Protein AF-A0A9D8CEM3-F1 (afdb_monomer)

Foldseek 3Di:
DDPPVVLLVVLVVCVVVVVLVVSLVSLVVLLVVPDPDVSNVVSVVSNVVSVVCLLFPAWDDPDDLDPAQEAEEEEDEPPDDDFDFLDALLLQLLQCCVQQVHDAPRAEYEYEHHDPVVVVSNVCSCVVSVHDYNYHYHHLAALGSLVVVLVVQLPDDQRHKYWYHYSQKHFDHCVNVVQSQVQNIWQKEALFDWPLQQQDFPDDRPPQHDDGGHDWDWDDDPPFIKTWDQFDDRGMMHGSVSSVVLVVLSCVQRVDNHGPRSSSSNVCGSNNITYMYTVQGRMWGGHPSTGGPDDDVSVSSD

Nearest PDB structures (foldseek):
  3pkp-assembly1_A  TM=5.008E-01  e=1.506E-03  Salmonella enterica subsp. enterica serovar Typhimurium
  3pkp-assembly2_L  TM=5.039E-01  e=2.032E-03  Salmonella enterica subsp. enterica s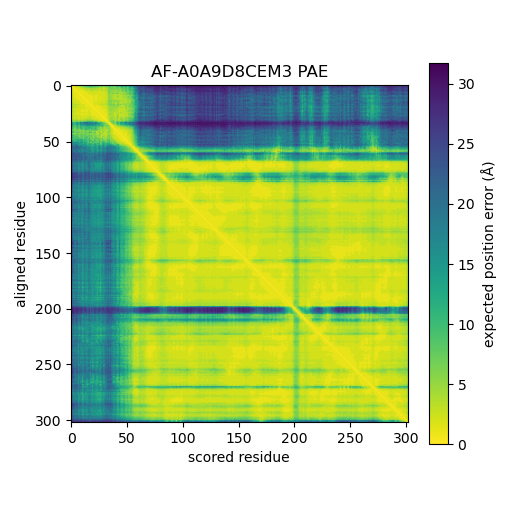erovar Typhimurium
  7d72-assembly1_F  TM=4.781E-01  e=1.506E-03  Homo sapiens
  3pkp-assembly6_K  TM=5.137E-01  e=6.338E-03  Salmonella enterica subsp. enterica serovar Typhimurium
  7d73-assembly1_F  TM=4.976E-01  e=1.652E-02  Homo sapiens

Structure (mmCIF, N/CA/C/O backbone):
data_AF-A0A9D8CEM3-F1
#
_entry.id   AF-A0A9D8CEM3-F1
#
loop_
_atom_site.group_PDB
_atom_site.id
_atom_site.type_symbol
_atom_site.label_atom_id
_atom_site.label_alt_id
_atom_site.label_comp_id
_atom_site.label_asym_id
_atom_site.label_entity_id
_atom_site.label_seq_id
_atom_site.pdbx_PDB_ins_code
_atom_site.Cartn_x
_atom_site.Cartn_y
_atom_site.Cartn_z
_atom_site.occupancy
_atom_site.B_iso_or_equiv
_atom_site.auth_seq_id
_atom_site.auth_comp_id
_atom_site.auth_asym_id
_atom_site.auth_atom_id
_atom_site.pdbx_PDB_model_num
ATOM 1 N N . MET A 1 1 ? -39.658 4.882 35.461 1.00 62.81 1 MET A N 1
ATOM 2 C CA . MET A 1 1 ? -38.363 5.196 34.816 1.00 62.81 1 MET A CA 1
ATOM 3 C C . MET A 1 1 ? -37.520 3.931 34.876 1.00 62.81 1 MET A C 1
ATOM 5 O O . MET A 1 1 ? -37.439 3.367 35.960 1.00 62.81 1 MET A O 1
ATOM 9 N N . ARG A 1 2 ? -36.996 3.420 33.753 1.00 73.12 2 ARG A N 1
ATOM 10 C CA . ARG A 1 2 ? -36.164 2.200 33.777 1.00 73.12 2 ARG A CA 1
ATOM 11 C C . ARG A 1 2 ? -34.864 2.448 34.565 1.00 73.12 2 ARG A C 1
ATOM 13 O O . ARG A 1 2 ? -34.325 3.552 34.452 1.00 73.12 2 ARG A O 1
ATOM 20 N N . PRO A 1 3 ? -34.349 1.468 35.332 1.00 76.56 3 PRO A N 1
ATOM 21 C CA . PRO A 1 3 ? -33.056 1.585 36.000 1.00 76.56 3 PRO A CA 1
ATOM 22 C C . PRO A 1 3 ? -31.930 1.869 35.001 1.00 76.56 3 PRO A C 1
ATOM 24 O O . PRO A 1 3 ? -31.831 1.220 33.960 1.00 76.56 3 PRO A O 1
ATOM 27 N N . ILE A 1 4 ? -31.042 2.810 35.331 1.00 66.25 4 ILE A N 1
ATOM 28 C CA . ILE A 1 4 ? -29.958 3.229 34.428 1.00 66.25 4 ILE A CA 1
ATOM 29 C C . ILE A 1 4 ? -29.033 2.062 34.038 1.00 66.25 4 ILE A C 1
ATOM 31 O O . ILE A 1 4 ? -28.580 1.992 32.900 1.00 66.25 4 ILE A O 1
ATOM 35 N N . GLY A 1 5 ? -28.820 1.101 34.945 1.00 61.03 5 GLY A N 1
ATOM 36 C CA . GLY A 1 5 ? -28.024 -0.102 34.684 1.00 61.03 5 GLY A CA 1
ATOM 37 C C . GLY A 1 5 ? -28.607 -1.000 33.588 1.00 61.03 5 GLY A C 1
ATOM 38 O O . GLY A 1 5 ? -27.862 -1.529 32.769 1.00 61.03 5 GLY A O 1
ATOM 39 N N . GLU A 1 6 ? -29.934 -1.116 33.503 1.00 75.50 6 GLU A N 1
ATOM 40 C CA . GLU A 1 6 ? -30.591 -1.891 32.442 1.00 75.50 6 GLU A CA 1
ATOM 41 C C . GLU A 1 6 ? -30.462 -1.208 31.080 1.00 75.50 6 GLU A C 1
ATOM 43 O O . GLU A 1 6 ? -30.265 -1.876 30.069 1.00 75.50 6 GLU A O 1
ATOM 48 N N . VAL A 1 7 ? -30.550 0.124 31.047 1.00 74.88 7 VAL A N 1
ATOM 49 C CA . VAL A 1 7 ? -30.403 0.918 29.815 1.00 74.88 7 VAL A CA 1
ATOM 50 C C . VAL A 1 7 ? -28.967 0.844 29.281 1.00 74.88 7 VAL A C 1
ATOM 52 O O . VAL A 1 7 ? -28.757 0.735 28.076 1.00 74.88 7 VAL A O 1
ATOM 55 N N . ILE A 1 8 ? -27.968 0.832 30.170 1.00 66.94 8 ILE A N 1
ATOM 56 C CA . ILE A 1 8 ? -26.557 0.642 29.795 1.00 66.94 8 ILE A CA 1
ATOM 57 C C . ILE A 1 8 ? -26.320 -0.763 29.235 1.00 66.94 8 ILE A C 1
ATOM 59 O O . ILE A 1 8 ? -25.652 -0.906 28.212 1.00 66.94 8 ILE A O 1
ATOM 63 N N . ASN A 1 9 ? -26.857 -1.797 29.886 1.00 70.56 9 ASN A N 1
ATOM 64 C CA . ASN A 1 9 ? -26.691 -3.179 29.432 1.00 70.56 9 ASN A CA 1
ATOM 65 C C . ASN A 1 9 ? -27.338 -3.414 28.062 1.00 70.56 9 ASN A C 1
ATOM 67 O O . ASN A 1 9 ? -26.760 -4.114 27.234 1.00 70.56 9 ASN A O 1
ATOM 71 N N . GLU A 1 10 ? -28.481 -2.784 27.795 1.00 81.94 10 GLU A N 1
ATOM 72 C CA . GLU A 1 10 ? -29.109 -2.776 26.473 1.00 81.94 10 GLU A CA 1
ATOM 73 C C . GLU A 1 10 ? -28.207 -2.107 25.427 1.00 81.94 10 GLU A C 1
ATOM 75 O O . GLU A 1 10 ? -27.892 -2.726 24.411 1.00 81.94 10 GLU A O 1
ATOM 80 N N . ALA A 1 11 ? -27.706 -0.895 25.696 1.00 69.12 11 ALA A N 1
ATOM 81 C CA . ALA A 1 11 ? -26.800 -0.195 24.781 1.00 69.12 11 ALA A CA 1
ATOM 82 C C . ALA A 1 11 ? -25.543 -1.024 24.469 1.00 69.12 11 ALA A C 1
ATOM 84 O O . ALA A 1 11 ? -25.146 -1.161 23.312 1.00 69.12 11 ALA A O 1
ATOM 85 N N . LEU A 1 12 ? -24.951 -1.646 25.496 1.00 60.31 12 LEU A N 1
ATOM 86 C CA . LEU A 1 12 ? -23.803 -2.541 25.348 1.00 60.31 12 LEU A CA 1
ATOM 87 C C . LEU A 1 12 ? -24.147 -3.807 24.557 1.00 60.31 12 LEU A C 1
ATOM 89 O O . LEU A 1 12 ? -23.296 -4.300 23.821 1.00 60.31 12 LEU A O 1
ATOM 93 N N . ALA A 1 13 ? -25.359 -4.346 24.688 1.00 72.12 13 ALA A N 1
ATOM 94 C CA . ALA A 1 13 ? -25.801 -5.502 23.916 1.00 72.12 13 ALA A CA 1
ATOM 95 C C . ALA A 1 13 ? -25.968 -5.161 22.426 1.00 72.12 13 ALA A C 1
ATOM 97 O O . ALA A 1 13 ? -25.524 -5.937 21.582 1.00 72.12 13 ALA A O 1
ATOM 98 N N . HIS A 1 14 ? -26.540 -3.995 22.098 1.00 68.06 14 HIS A N 1
ATOM 99 C CA . HIS A 1 14 ? -26.593 -3.486 20.721 1.00 68.06 14 HIS A CA 1
ATOM 100 C C . HIS A 1 14 ? -25.187 -3.274 20.151 1.00 68.06 14 HIS A C 1
ATOM 102 O O . HIS A 1 14 ? -24.865 -3.817 19.096 1.00 68.06 14 HIS A O 1
ATOM 108 N N . HIS A 1 15 ? -24.319 -2.595 20.904 1.00 58.72 15 HIS A N 1
ATOM 109 C CA . HIS A 1 15 ? -22.937 -2.333 20.510 1.00 58.72 15 HIS A CA 1
ATOM 110 C C . HIS A 1 15 ? -22.147 -3.635 20.268 1.00 58.72 15 HIS A C 1
ATOM 112 O O . HIS A 1 15 ? -21.506 -3.796 19.234 1.00 58.72 15 HIS A O 1
ATOM 118 N N . ARG A 1 16 ? -22.233 -4.623 21.174 1.00 65.00 16 ARG A N 1
ATOM 119 C CA . ARG A 1 16 ? -21.562 -5.934 21.023 1.00 65.00 16 ARG A CA 1
ATOM 120 C C . ARG A 1 16 ? -22.086 -6.760 19.850 1.00 65.00 16 ARG A C 1
ATOM 122 O O .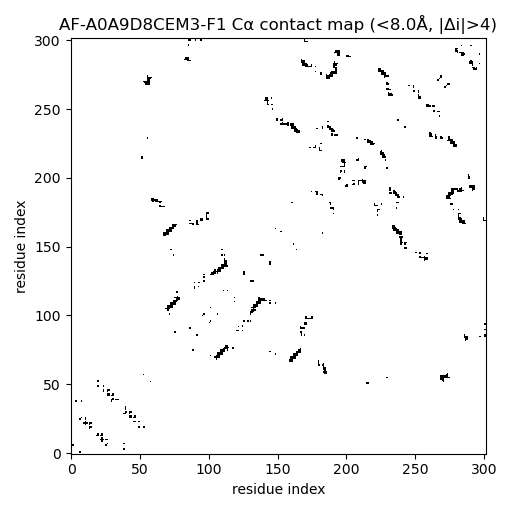 ARG A 1 16 ? -21.367 -7.628 19.361 1.00 65.00 16 ARG A O 1
ATOM 129 N N . ALA A 1 17 ? -23.325 -6.513 19.439 1.00 66.62 17 ALA A N 1
ATOM 130 C CA . ALA A 1 17 ? -23.966 -7.172 18.313 1.00 66.62 17 ALA A CA 1
ATOM 131 C C . ALA A 1 17 ? -23.813 -6.398 16.988 1.00 66.62 17 ALA A C 1
ATOM 133 O O . ALA A 1 17 ? -24.445 -6.781 16.009 1.00 66.62 17 ALA A O 1
ATOM 134 N N . GLY A 1 18 ? -23.019 -5.317 16.952 1.00 55.50 18 GLY A N 1
ATOM 135 C CA . GLY A 1 18 ? -22.788 -4.511 15.746 1.00 55.50 18 GLY A CA 1
ATOM 136 C C . GLY A 1 18 ? -23.958 -3.606 15.338 1.00 55.50 18 GLY A C 1
ATOM 137 O O . GLY A 1 18 ? -23.915 -3.001 14.275 1.00 55.50 18 GLY A O 1
ATOM 138 N N . ARG A 1 19 ? -24.995 -3.485 16.176 1.00 71.88 19 ARG A N 1
ATOM 139 C CA . ARG A 1 19 ? -26.153 -2.598 15.970 1.00 71.88 19 ARG A CA 1
ATOM 140 C C . ARG A 1 19 ? -25.823 -1.184 16.452 1.00 71.88 19 ARG A C 1
ATOM 142 O O . ARG A 1 19 ? -26.244 -0.768 17.535 1.00 71.88 19 ARG A O 1
ATOM 149 N N . LEU A 1 20 ? -24.933 -0.516 15.716 1.00 68.56 20 LEU A N 1
ATOM 150 C CA . LEU A 1 20 ? -24.292 0.730 16.145 1.00 68.56 20 LEU A CA 1
ATOM 151 C C . LEU A 1 20 ? -25.266 1.912 16.203 1.00 68.56 20 LEU A C 1
ATOM 153 O O . LEU A 1 20 ? -25.175 2.700 17.141 1.00 68.56 20 LEU A O 1
ATOM 157 N N . ASP A 1 21 ? -26.236 1.995 15.292 1.00 70.19 21 ASP A N 1
ATOM 158 C CA . ASP A 1 21 ? -27.225 3.081 15.269 1.00 70.19 21 ASP A CA 1
ATOM 159 C C . ASP A 1 21 ? -28.163 3.012 16.481 1.00 70.19 21 ASP A C 1
ATOM 161 O O . ASP A 1 21 ? -28.405 4.010 17.164 1.00 70.19 21 ASP A O 1
ATOM 165 N N . GLU A 1 22 ? -28.640 1.815 16.820 1.00 80.75 22 GLU A N 1
ATOM 166 C CA . GLU A 1 22 ? -29.473 1.591 18.000 1.00 80.75 22 GLU A CA 1
ATOM 167 C C . GLU A 1 22 ? -28.685 1.831 19.292 1.00 80.75 22 GLU A C 1
ATOM 169 O O . GLU A 1 22 ? -29.205 2.417 20.246 1.00 80.75 22 GLU A O 1
ATOM 174 N N . ALA A 1 23 ? -27.408 1.434 19.323 1.00 71.25 23 ALA A N 1
ATOM 175 C CA . ALA A 1 23 ? -26.522 1.738 20.439 1.00 71.25 23 ALA A CA 1
ATOM 176 C C . ALA A 1 23 ? -26.304 3.257 20.587 1.00 71.25 23 ALA A C 1
ATOM 178 O O . ALA A 1 23 ? -26.425 3.779 21.699 1.00 71.25 23 ALA A O 1
ATOM 179 N N . ALA A 1 24 ? -26.055 3.977 19.486 1.00 74.00 24 ALA A N 1
ATOM 180 C CA . ALA A 1 24 ? -25.847 5.425 19.467 1.00 74.00 24 ALA A CA 1
ATOM 181 C C . ALA A 1 24 ? -27.063 6.171 20.013 1.00 74.00 24 ALA A C 1
ATOM 183 O O . ALA A 1 24 ? -26.927 6.987 20.921 1.00 74.00 24 ALA A O 1
ATOM 184 N N . GLN A 1 25 ? -28.271 5.823 19.560 1.00 82.88 25 GLN A N 1
ATOM 185 C CA . GLN A 1 25 ? -29.509 6.434 20.053 1.00 82.88 25 GLN A CA 1
ATOM 186 C C . GLN A 1 25 ? -29.685 6.273 21.572 1.00 82.88 25 GLN A C 1
ATOM 188 O O . GLN A 1 25 ? -30.221 7.157 22.251 1.00 82.88 25 GLN A O 1
ATOM 193 N N . ILE A 1 26 ? -29.262 5.141 22.144 1.00 81.25 26 ILE A N 1
ATOM 194 C CA . ILE A 1 26 ? -29.319 4.928 23.595 1.00 81.25 26 ILE A CA 1
ATOM 195 C C . ILE A 1 26 ? -28.228 5.740 24.302 1.00 81.25 26 ILE A C 1
ATOM 197 O O . ILE A 1 26 ? -28.527 6.431 25.281 1.00 81.25 26 ILE A O 1
ATOM 201 N N . TYR A 1 27 ? -26.988 5.713 23.810 1.00 76.19 27 TYR A N 1
ATOM 202 C CA . TYR A 1 27 ? -25.901 6.473 24.421 1.00 76.19 27 TYR A CA 1
ATOM 203 C C . TYR A 1 27 ? -26.113 7.987 24.331 1.00 76.19 27 TYR A C 1
ATOM 205 O O . TYR A 1 27 ? -25.822 8.684 25.299 1.00 76.19 27 TYR A O 1
ATOM 213 N N . GLU A 1 28 ? -26.692 8.509 23.247 1.00 78.12 28 GLU A N 1
ATOM 214 C CA . GLU A 1 28 ? -27.052 9.924 23.116 1.00 78.12 28 GLU A CA 1
ATOM 215 C C . GLU A 1 28 ? -28.064 10.349 24.173 1.00 78.12 28 GLU A C 1
ATOM 217 O O . GLU A 1 28 ? -27.900 11.392 24.809 1.00 78.12 28 GLU A O 1
ATOM 222 N N . ARG A 1 29 ? -29.102 9.533 24.392 1.00 81.62 29 ARG A N 1
ATOM 223 C CA . ARG A 1 29 ? -30.094 9.787 25.443 1.00 81.62 29 ARG A CA 1
ATOM 224 C C . ARG A 1 29 ? -29.441 9.793 26.824 1.00 81.62 29 ARG A C 1
ATOM 226 O O . ARG A 1 29 ? -29.717 10.692 27.615 1.00 81.62 29 ARG A O 1
ATOM 233 N N . LEU A 1 30 ? -28.541 8.844 27.095 1.00 75.62 30 LEU A N 1
ATOM 234 C CA . LEU A 1 30 ? -27.780 8.787 28.348 1.00 75.62 30 LEU A CA 1
ATOM 235 C C . LEU A 1 30 ? -26.839 9.995 28.512 1.00 75.62 30 LEU A C 1
ATOM 237 O O . LEU A 1 30 ? -26.747 10.552 29.603 1.00 75.62 30 LEU A O 1
ATOM 241 N N . ALA A 1 31 ? -26.178 10.438 27.440 1.00 70.38 31 ALA A N 1
ATOM 242 C CA . ALA A 1 31 ? -25.253 11.571 27.447 1.00 70.38 31 ALA A CA 1
ATOM 243 C C . ALA A 1 31 ? -25.961 12.927 27.627 1.00 70.38 31 ALA A C 1
ATOM 245 O O . ALA A 1 31 ? -25.414 13.817 28.288 1.00 70.38 31 ALA A O 1
ATOM 246 N N . LYS A 1 32 ? -27.172 13.073 27.065 1.00 73.81 32 LYS A N 1
ATOM 247 C CA . LYS A 1 32 ? -28.040 14.261 27.181 1.00 73.81 32 LYS A CA 1
ATOM 248 C C . LYS A 1 32 ? -28.716 14.376 28.554 1.00 73.81 32 LYS A C 1
ATOM 250 O O . LYS A 1 32 ? -29.059 15.480 28.958 1.00 73.81 32 LYS A O 1
ATOM 255 N N . ALA A 1 33 ? -28.855 13.278 29.302 1.00 69.75 33 ALA A N 1
ATOM 256 C CA . ALA A 1 33 ? -29.526 13.261 30.607 1.00 69.75 33 ALA A CA 1
ATOM 257 C C . ALA A 1 33 ? -28.780 13.999 31.747 1.00 69.75 33 ALA A C 1
ATOM 259 O O . ALA A 1 33 ? -29.301 14.063 32.855 1.00 69.75 33 ALA A O 1
ATOM 260 N N . ALA A 1 34 ? -27.585 14.559 31.499 1.00 53.62 34 ALA A N 1
ATOM 261 C CA . ALA A 1 34 ? -26.853 15.476 32.391 1.00 53.62 34 ALA A CA 1
ATOM 262 C C . ALA A 1 34 ? -26.643 15.016 33.856 1.00 53.62 34 ALA A C 1
ATOM 264 O O . ALA A 1 34 ? -26.398 15.837 34.737 1.00 53.62 34 ALA A O 1
ATOM 265 N N . LEU A 1 35 ? -26.684 13.711 34.140 1.00 57.31 35 LEU A N 1
ATOM 266 C CA . LEU A 1 35 ? -26.381 13.186 35.473 1.00 57.31 35 LEU A CA 1
ATOM 267 C C . LEU A 1 35 ? -24.854 13.131 35.678 1.00 57.31 35 LEU A C 1
ATOM 269 O O . LEU A 1 35 ? -24.164 12.574 34.814 1.00 57.31 35 LEU A O 1
ATOM 273 N N . PRO A 1 36 ? -24.298 13.628 36.803 1.00 55.00 36 PRO A N 1
ATOM 274 C CA . PRO A 1 36 ? -22.906 13.398 37.184 1.00 55.00 36 PRO A CA 1
ATOM 275 C C . PRO A 1 36 ? -22.767 11.948 37.668 1.00 55.00 36 PRO A C 1
ATOM 277 O O . PRO A 1 36 ? -22.660 11.658 38.854 1.00 55.00 36 PRO A O 1
ATOM 280 N N . HIS A 1 37 ? -22.860 11.015 36.726 1.00 60.16 37 HIS A N 1
ATOM 281 C CA . HIS A 1 37 ? -22.837 9.581 36.960 1.00 60.16 37 HIS A CA 1
ATOM 282 C C . HIS A 1 37 ? -21.784 8.952 36.033 1.00 60.16 37 HIS A C 1
ATOM 284 O O . HIS A 1 37 ? -21.707 9.349 34.865 1.00 60.16 37 HIS A O 1
ATOM 290 N N . PRO A 1 38 ? -21.006 7.944 36.479 1.00 58.97 38 PRO A N 1
ATOM 291 C CA . PRO A 1 38 ? -20.017 7.255 35.638 1.00 58.97 38 PRO A CA 1
ATOM 292 C C . PRO A 1 38 ? -20.585 6.761 34.297 1.00 58.97 38 PRO A C 1
ATOM 294 O O . PRO A 1 38 ? -19.898 6.748 33.279 1.00 58.97 38 PRO A O 1
ATOM 297 N N . ALA A 1 39 ? -21.878 6.432 34.275 1.00 57.06 39 ALA A N 1
ATOM 298 C CA . ALA A 1 39 ? -22.610 6.039 33.071 1.00 57.06 39 ALA A CA 1
ATOM 299 C C . ALA A 1 39 ? -22.642 7.111 31.972 1.00 57.06 39 ALA A C 1
ATOM 301 O O . ALA A 1 39 ? -22.581 6.764 30.799 1.00 57.06 39 ALA A O 1
ATOM 302 N N . THR A 1 40 ? -22.723 8.396 32.325 1.00 60.53 40 THR A N 1
ATOM 303 C CA . THR A 1 40 ? -22.755 9.505 31.359 1.00 60.53 40 THR A CA 1
ATOM 304 C C . THR A 1 40 ? -21.394 9.662 30.682 1.00 60.53 40 THR A C 1
ATOM 306 O O . THR A 1 40 ? -21.317 9.920 29.483 1.00 60.53 40 THR A O 1
ATOM 309 N N . HIS A 1 41 ? -20.310 9.449 31.436 1.00 61.03 41 HIS A N 1
ATOM 310 C CA . HIS A 1 41 ? -18.952 9.428 30.896 1.00 61.03 41 HIS A CA 1
ATOM 311 C C . HIS A 1 41 ? -18.738 8.222 29.971 1.00 61.03 41 HIS A C 1
ATOM 313 O O . HIS A 1 41 ? -18.297 8.396 28.839 1.00 61.03 41 HIS A O 1
ATOM 319 N N . ILE A 1 42 ? -19.153 7.025 30.400 1.00 63.44 42 ILE A N 1
ATOM 320 C CA . ILE A 1 42 ? -19.113 5.816 29.566 1.00 63.44 42 ILE A CA 1
ATOM 321 C C . ILE A 1 42 ? -19.952 6.001 28.296 1.00 63.44 42 ILE A C 1
ATOM 323 O O . ILE A 1 42 ? -19.497 5.638 27.221 1.00 63.44 42 ILE A O 1
ATOM 327 N N . ALA A 1 43 ? -21.141 6.601 28.379 1.00 61.12 43 ALA A N 1
ATOM 328 C CA . ALA A 1 43 ? -21.982 6.852 27.211 1.00 61.12 43 ALA A CA 1
ATOM 329 C C . ALA A 1 43 ? -21.322 7.815 26.215 1.00 61.12 43 ALA A C 1
ATOM 331 O O . ALA A 1 43 ? -21.357 7.561 25.018 1.00 61.12 43 ALA A O 1
ATOM 332 N N . ARG A 1 44 ? -20.665 8.881 26.690 1.00 65.81 44 ARG A N 1
ATOM 333 C CA . ARG A 1 44 ? -19.909 9.805 25.825 1.00 65.81 44 ARG A CA 1
ATOM 334 C C . ARG A 1 44 ? -18.711 9.131 25.161 1.00 65.81 44 ARG A C 1
ATOM 336 O O . ARG A 1 44 ? -18.522 9.314 23.966 1.00 65.81 44 ARG A O 1
ATOM 343 N N . LEU A 1 45 ? -17.956 8.321 25.906 1.00 59.81 45 LEU A N 1
ATOM 344 C CA . LEU A 1 45 ? -16.874 7.511 25.338 1.00 59.81 45 LEU A CA 1
ATOM 345 C C . LEU A 1 45 ? -17.410 6.544 24.277 1.00 59.81 45 LEU A C 1
ATOM 347 O O . LEU A 1 45 ? -16.855 6.458 23.193 1.00 59.81 45 LEU A O 1
ATOM 351 N N . ARG A 1 46 ? -18.545 5.886 24.537 1.00 62.19 46 ARG A N 1
ATOM 352 C CA . ARG A 1 46 ? -19.160 4.957 23.582 1.00 62.19 46 ARG A CA 1
ATOM 353 C C . ARG A 1 46 ? -19.777 5.645 22.368 1.00 62.19 46 ARG A C 1
ATOM 355 O O . ARG A 1 46 ? -19.804 5.036 21.310 1.00 62.19 46 ARG A O 1
ATOM 362 N N . LEU A 1 47 ? -20.243 6.888 22.486 1.00 61.12 47 LEU A N 1
ATOM 363 C CA . LEU A 1 47 ? -20.643 7.698 21.329 1.00 61.12 47 LEU A CA 1
ATOM 364 C C . LEU A 1 47 ? -19.449 8.080 20.471 1.00 61.12 47 LEU A C 1
ATOM 366 O O . LEU A 1 47 ? -19.562 8.021 19.256 1.00 61.12 47 LEU A O 1
ATOM 370 N N . ALA A 1 48 ? -18.321 8.435 21.087 1.00 60.03 48 ALA A N 1
ATOM 371 C CA . ALA A 1 48 ? -17.086 8.664 20.350 1.00 60.03 48 ALA A CA 1
ATOM 372 C C . ALA A 1 48 ? -16.624 7.372 19.656 1.00 60.03 48 ALA A C 1
ATOM 374 O O . ALA A 1 48 ? -16.331 7.405 18.469 1.00 60.03 48 ALA A O 1
ATOM 375 N N . ASP A 1 49 ? -16.671 6.228 20.351 1.00 57.81 49 ASP A N 1
ATOM 376 C CA . ASP A 1 49 ? -16.366 4.912 19.775 1.00 57.81 49 ASP A CA 1
ATOM 377 C C . ASP A 1 49 ? -17.320 4.540 18.632 1.00 57.81 49 ASP A C 1
ATOM 379 O O . ASP A 1 49 ? -16.896 3.907 17.676 1.00 57.81 49 ASP A O 1
ATOM 383 N N . ILE A 1 50 ? -18.607 4.896 18.718 1.00 61.16 50 ILE A N 1
ATOM 384 C CA . ILE A 1 50 ? -19.582 4.611 17.658 1.00 61.16 50 ILE A CA 1
ATOM 385 C C . ILE A 1 50 ? -19.428 5.572 16.494 1.00 61.16 50 ILE A C 1
ATOM 387 O O . ILE A 1 50 ? -19.429 5.104 15.371 1.00 61.16 50 ILE A O 1
ATOM 391 N N . ALA A 1 51 ? -19.241 6.868 16.724 1.00 61.94 51 ALA A N 1
ATOM 392 C CA . ALA A 1 51 ? -18.920 7.801 15.650 1.00 61.94 51 ALA A CA 1
ATOM 393 C C . ALA A 1 51 ? -17.644 7.348 14.918 1.00 61.94 51 ALA A C 1
ATOM 395 O O . ALA A 1 51 ? -17.587 7.354 13.692 1.00 61.94 51 ALA A O 1
ATOM 396 N N . PHE A 1 52 ? -16.665 6.849 15.676 1.00 57.31 52 PHE A N 1
ATOM 397 C CA . PHE A 1 52 ? -15.452 6.240 15.151 1.00 57.31 52 PHE A CA 1
ATOM 398 C C . PHE A 1 52 ? -15.717 4.923 14.386 1.00 57.31 52 PHE A C 1
ATOM 400 O O . PHE A 1 52 ? -15.222 4.737 13.280 1.00 57.31 52 PHE A O 1
ATOM 407 N N . ALA A 1 53 ? -16.537 4.020 14.928 1.00 56.41 53 ALA A N 1
ATOM 408 C CA . ALA A 1 53 ? -16.897 2.737 14.309 1.00 56.41 53 ALA A CA 1
ATOM 409 C C . ALA A 1 53 ? -17.950 2.849 13.190 1.00 56.41 53 ALA A C 1
ATOM 411 O O . ALA A 1 53 ? -18.139 1.916 12.424 1.00 56.41 53 ALA A O 1
ATOM 412 N N . GLN A 1 54 ? -18.667 3.962 13.083 1.00 55.53 54 GLN A N 1
ATOM 413 C CA . GLN A 1 54 ? -19.510 4.303 11.936 1.00 55.53 54 GLN A CA 1
ATOM 414 C C . GLN A 1 54 ? -18.651 4.902 10.820 1.00 55.53 54 GLN A C 1
ATOM 416 O O . GLN A 1 54 ? -18.964 4.731 9.645 1.00 55.53 54 GLN A O 1
ATOM 421 N N . ALA A 1 55 ? -17.536 5.547 11.178 1.00 57.47 55 ALA A N 1
ATOM 422 C CA . ALA A 1 55 ? -16.553 6.041 10.228 1.00 57.47 55 ALA A CA 1
ATOM 423 C C . ALA A 1 55 ? -15.644 4.945 9.648 1.00 57.47 55 ALA A C 1
ATOM 425 O O . ALA A 1 55 ? -14.917 5.268 8.720 1.00 57.47 55 ALA A O 1
ATOM 426 N N . HIS A 1 56 ? -15.680 3.698 10.153 1.00 61.25 56 HIS A N 1
ATOM 427 C CA . HIS A 1 56 ? -14.858 2.563 9.699 1.00 61.25 56 HIS A CA 1
ATOM 428 C C . HIS A 1 56 ? -15.565 1.216 9.874 1.00 61.25 56 HIS A C 1
ATOM 430 O O . HIS A 1 56 ? -16.093 0.941 10.945 1.00 61.25 56 HIS A O 1
ATOM 436 N N . ALA A 1 57 ? -15.500 0.312 8.888 1.00 74.06 57 ALA A N 1
ATOM 437 C CA . ALA A 1 57 ? -16.008 -1.048 9.104 1.00 74.06 57 ALA A CA 1
ATOM 438 C C . ALA A 1 57 ? -15.244 -1.750 10.255 1.00 74.06 57 ALA A C 1
ATOM 440 O O . ALA A 1 57 ? -14.047 -1.497 10.445 1.00 74.06 57 ALA A O 1
ATOM 441 N N . PRO A 1 58 ? -15.899 -2.632 11.034 1.00 76.62 58 PRO A N 1
ATOM 442 C CA . PRO A 1 58 ? -15.274 -3.258 12.193 1.00 76.62 58 PRO A CA 1
ATOM 443 C C . PRO A 1 58 ? -14.106 -4.166 11.790 1.00 76.62 58 PRO A C 1
ATOM 445 O O . PRO A 1 58 ? -14.186 -4.916 10.817 1.00 76.62 58 PRO A O 1
ATOM 448 N N . LEU A 1 59 ? -13.039 -4.147 12.593 1.00 81.25 59 LEU A N 1
ATOM 449 C CA . LEU A 1 59 ? -11.911 -5.067 12.438 1.00 81.25 59 LEU A CA 1
ATOM 450 C C . LEU A 1 59 ? -12.338 -6.512 12.722 1.00 81.25 59 LEU A C 1
ATOM 452 O O . LEU A 1 59 ? -13.146 -6.778 13.621 1.00 81.25 59 LEU A O 1
ATOM 456 N N . ARG A 1 60 ? -11.748 -7.459 11.988 1.00 83.94 60 ARG A N 1
ATOM 457 C CA . ARG A 1 60 ? -11.948 -8.892 12.233 1.00 83.94 60 ARG A CA 1
ATOM 458 C C . ARG A 1 60 ? -11.363 -9.258 13.599 1.00 83.94 60 ARG A C 1
ATOM 460 O O . ARG A 1 60 ? -10.338 -8.713 14.028 1.00 83.94 60 ARG A O 1
ATOM 467 N N . ARG A 1 61 ? -12.048 -10.158 14.314 1.00 75.81 61 ARG A N 1
ATOM 468 C CA . ARG A 1 61 ? -11.568 -10.682 15.606 1.00 75.81 61 ARG A CA 1
ATOM 469 C C . ARG A 1 61 ? -10.300 -11.506 15.387 1.00 75.81 61 ARG A C 1
ATOM 471 O O . ARG A 1 61 ? -9.938 -11.754 14.247 1.00 75.81 61 ARG A O 1
ATOM 478 N N . ASP A 1 62 ? -9.619 -11.878 16.472 1.00 62.62 62 ASP A N 1
ATOM 479 C CA . ASP A 1 62 ? -8.407 -12.709 16.435 1.00 62.62 62 ASP A CA 1
ATOM 480 C C . ASP A 1 62 ? -8.678 -14.043 15.721 1.00 62.62 62 ASP A C 1
ATOM 482 O O . ASP A 1 62 ? -9.043 -15.051 16.322 1.00 62.62 62 ASP A O 1
ATOM 486 N N . GLU A 1 63 ? -8.541 -14.014 14.405 1.00 63.66 63 GLU A N 1
ATOM 487 C CA . GLU A 1 63 ? -8.485 -15.171 13.542 1.00 63.66 63 GLU A CA 1
ATOM 488 C C . GLU A 1 63 ? -7.015 -15.557 13.412 1.00 63.66 63 GLU A C 1
ATOM 490 O O . GLU A 1 63 ? -6.120 -14.702 13.395 1.00 63.66 63 GLU A O 1
ATOM 495 N N . ALA A 1 64 ? -6.753 -16.862 13.358 1.00 72.12 64 ALA A N 1
ATOM 496 C CA . ALA A 1 64 ? -5.426 -17.337 13.005 1.00 72.12 64 ALA A CA 1
ATOM 497 C C . ALA A 1 64 ? -5.025 -16.687 11.677 1.00 72.12 64 ALA A C 1
ATOM 499 O O . ALA A 1 64 ? -5.832 -16.657 10.749 1.00 72.12 64 ALA A O 1
ATOM 500 N N . VAL A 1 65 ? -3.800 -16.160 11.598 1.00 72.44 65 VAL A N 1
ATOM 501 C CA . VAL A 1 65 ? -3.282 -15.582 10.356 1.00 72.44 65 VAL A CA 1
ATOM 502 C C . VAL A 1 65 ? -3.324 -16.683 9.300 1.00 72.44 65 VAL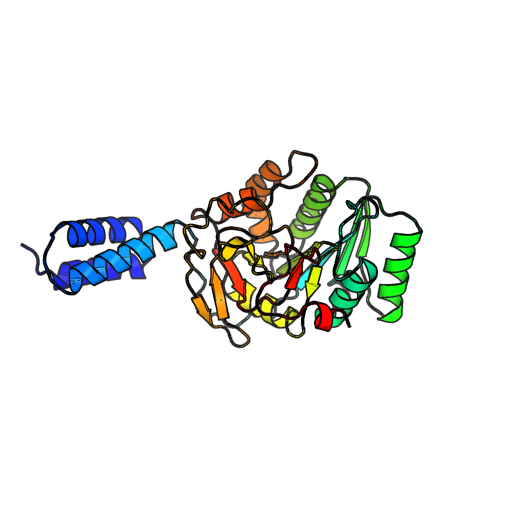 A C 1
ATOM 504 O O . VAL A 1 65 ? -2.611 -17.678 9.464 1.00 72.44 65 VAL A O 1
ATOM 507 N N . PRO A 1 66 ? -4.180 -16.569 8.270 1.00 72.00 66 PRO A N 1
ATOM 508 C CA . PRO A 1 66 ? -4.281 -17.617 7.277 1.00 72.00 66 PRO A CA 1
ATOM 509 C C . PRO A 1 66 ? -2.953 -17.702 6.529 1.00 72.00 66 PRO A C 1
ATOM 511 O O . PRO A 1 66 ? -2.368 -16.674 6.177 1.00 72.00 66 PRO A O 1
ATOM 514 N N . ASP A 1 67 ? -2.494 -18.927 6.278 1.00 80.31 67 ASP A N 1
ATOM 515 C CA . ASP A 1 67 ? -1.364 -19.175 5.386 1.00 80.31 67 ASP A CA 1
ATOM 516 C C . ASP A 1 67 ? -1.830 -18.946 3.945 1.00 80.31 67 ASP A C 1
ATOM 518 O O . ASP A 1 67 ? -2.272 -19.850 3.235 1.00 80.31 67 ASP A O 1
ATOM 522 N N . ARG A 1 68 ? -1.885 -17.666 3.581 1.00 87.31 68 ARG A N 1
ATOM 523 C CA . ARG A 1 68 ? -2.407 -17.171 2.316 1.00 87.31 68 ARG A CA 1
ATOM 524 C C . ARG A 1 68 ? -1.235 -16.684 1.463 1.00 87.31 68 ARG A C 1
ATOM 526 O O . ARG A 1 68 ? -0.557 -15.742 1.883 1.00 87.31 68 ARG A O 1
ATOM 533 N N . PRO A 1 69 ? -1.027 -17.252 0.260 1.00 93.94 69 PRO A N 1
ATOM 534 C CA . PRO A 1 69 ? -0.072 -16.712 -0.700 1.00 93.94 69 PRO A CA 1
ATOM 535 C C . PRO A 1 69 ? -0.373 -15.243 -1.003 1.00 93.94 69 PRO A C 1
ATOM 537 O O . PRO A 1 69 ? -1.541 -14.843 -1.072 1.00 93.94 69 PRO A O 1
ATOM 540 N N . ILE A 1 70 ? 0.674 -14.442 -1.194 1.00 97.19 70 ILE A N 1
ATOM 541 C CA . ILE A 1 70 ? 0.547 -13.019 -1.519 1.00 97.19 70 ILE A CA 1
ATOM 542 C C . ILE A 1 70 ? 1.111 -12.809 -2.918 1.00 97.19 70 ILE A C 1
ATOM 544 O O . ILE A 1 70 ? 2.291 -13.054 -3.146 1.00 97.19 70 ILE A O 1
ATOM 548 N N . VAL A 1 71 ? 0.275 -12.329 -3.836 1.00 98.50 71 VAL A N 1
ATOM 549 C CA . VAL A 1 71 ? 0.713 -11.889 -5.161 1.00 98.50 71 VAL A CA 1
ATOM 550 C C . VAL A 1 71 ? 1.027 -10.398 -5.115 1.00 98.50 71 VAL A C 1
ATOM 552 O O . VAL A 1 71 ? 0.198 -9.566 -4.745 1.00 98.50 71 VAL A O 1
ATOM 555 N N . PHE A 1 72 ? 2.242 -10.048 -5.494 1.00 98.81 72 PHE A N 1
ATOM 556 C CA . PHE A 1 72 ? 2.747 -8.693 -5.521 1.00 98.81 72 PHE A CA 1
ATOM 557 C C . PHE A 1 72 ? 2.582 -8.080 -6.908 1.00 98.81 72 PHE A C 1
ATOM 559 O O . PHE A 1 72 ? 3.026 -8.647 -7.906 1.00 98.81 72 PHE A O 1
ATOM 566 N N . PHE A 1 73 ? 2.000 -6.887 -6.953 1.00 98.81 73 PHE A N 1
ATOM 567 C CA . PHE A 1 73 ? 1.904 -6.053 -8.144 1.00 98.81 73 PHE A CA 1
ATOM 568 C C . PHE A 1 73 ? 2.828 -4.851 -7.980 1.00 98.81 73 PHE A C 1
ATOM 570 O O . PHE A 1 73 ? 2.449 -3.844 -7.380 1.00 98.81 73 PHE A O 1
ATOM 577 N N . TYR A 1 74 ? 4.045 -4.963 -8.509 1.00 98.81 74 TYR A N 1
ATOM 578 C CA . TYR A 1 74 ? 5.032 -3.887 -8.479 1.00 98.81 74 TYR A CA 1
ATOM 579 C C . TYR A 1 74 ? 4.906 -3.033 -9.742 1.00 98.81 74 TYR A C 1
ATOM 581 O O . TYR A 1 74 ? 5.078 -3.530 -10.858 1.00 98.81 74 TYR A O 1
ATOM 589 N N . ARG A 1 75 ? 4.587 -1.747 -9.590 1.00 98.31 75 ARG A N 1
ATOM 590 C CA . ARG A 1 75 ? 4.403 -0.811 -10.706 1.00 98.31 75 ARG A CA 1
ATOM 591 C C . ARG A 1 75 ? 5.615 0.101 -10.831 1.00 98.31 75 ARG A C 1
ATOM 593 O O . ARG A 1 75 ? 5.935 0.824 -9.893 1.00 98.31 75 ARG A O 1
ATOM 600 N N . ILE A 1 76 ? 6.249 0.090 -12.003 1.00 98.00 76 ILE A N 1
ATOM 601 C CA . ILE A 1 76 ? 7.442 0.889 -12.305 1.00 98.00 76 ILE A CA 1
ATOM 602 C C . ILE A 1 76 ? 7.277 1.683 -13.601 1.00 98.00 76 ILE A C 1
ATOM 604 O O . ILE A 1 76 ? 6.661 1.205 -14.552 1.00 98.00 76 ILE A O 1
ATOM 608 N N . SER A 1 77 ? 7.828 2.900 -13.640 1.00 96.88 77 SER A N 1
ATOM 609 C CA . SER A 1 77 ? 7.809 3.756 -14.833 1.00 96.88 77 SER A CA 1
ATOM 610 C C . SER A 1 77 ? 9.044 4.647 -14.971 1.00 96.88 77 SER A C 1
ATOM 612 O O . SER A 1 77 ? 9.518 5.213 -13.982 1.00 96.88 77 SER A O 1
ATOM 614 N N . SER A 1 78 ? 9.506 4.875 -16.207 1.00 95.31 78 SER A N 1
ATOM 615 C CA . SER A 1 78 ? 10.546 5.878 -16.516 1.00 95.31 78 SER A CA 1
ATOM 616 C C . SER A 1 78 ? 10.006 7.313 -16.533 1.00 95.31 78 SER A C 1
ATOM 618 O O . SER A 1 78 ? 10.776 8.264 -16.447 1.00 95.31 78 SER A O 1
ATOM 620 N N . MET A 1 79 ? 8.682 7.496 -16.580 1.00 89.62 79 MET A N 1
ATOM 621 C CA . MET A 1 79 ? 8.027 8.807 -16.719 1.00 89.62 79 MET A CA 1
ATOM 622 C C . MET A 1 79 ? 7.706 9.479 -15.375 1.00 89.62 79 MET A C 1
ATOM 624 O O . MET A 1 79 ? 6.852 10.363 -15.287 1.00 89.62 79 MET A O 1
ATOM 628 N N . SER A 1 80 ? 8.358 9.047 -14.296 1.00 82.75 80 SER A N 1
ATOM 629 C CA . SER A 1 80 ? 8.141 9.621 -12.968 1.00 82.75 80 SER A CA 1
ATOM 630 C C . SER A 1 80 ? 8.603 11.071 -12.877 1.00 82.75 80 SER A C 1
ATOM 632 O O . SER A 1 80 ? 9.612 11.462 -13.460 1.00 82.75 80 SER A O 1
ATOM 634 N N . ARG A 1 81 ? 7.904 11.864 -12.059 1.00 78.56 81 ARG A N 1
ATOM 635 C CA . ARG A 1 81 ? 8.351 13.218 -11.712 1.00 78.56 81 ARG A CA 1
ATOM 636 C C . ARG A 1 81 ? 9.713 13.156 -11.016 1.00 78.56 81 ARG A C 1
ATOM 638 O O . ARG A 1 81 ? 9.945 12.276 -10.180 1.00 78.56 81 ARG A O 1
ATOM 645 N N . VAL A 1 82 ? 10.580 14.115 -11.336 1.00 77.12 82 VAL A N 1
ATOM 646 C CA . VAL A 1 82 ? 11.857 14.308 -10.640 1.00 77.12 82 VAL A CA 1
ATOM 647 C C . VAL A 1 82 ? 11.555 14.746 -9.210 1.00 77.12 82 VAL A C 1
ATOM 649 O O . VAL A 1 82 ? 10.839 15.721 -8.992 1.00 77.12 82 VAL A O 1
ATOM 652 N N . LYS A 1 83 ? 12.067 13.987 -8.244 1.00 77.38 83 LYS A N 1
ATOM 653 C CA . LYS A 1 83 ? 11.804 14.143 -6.812 1.00 77.38 83 LYS A CA 1
ATOM 654 C C . LYS A 1 83 ? 13.119 13.940 -6.058 1.00 77.38 83 LYS A C 1
ATOM 656 O O . LYS A 1 83 ? 13.921 13.098 -6.464 1.00 77.38 83 LYS A O 1
ATOM 661 N N . THR A 1 84 ? 13.321 14.642 -4.948 1.00 81.44 84 THR A N 1
ATOM 662 C CA . THR A 1 84 ? 14.408 14.318 -4.012 1.00 81.44 84 THR A CA 1
ATOM 663 C C . THR A 1 84 ? 13.982 13.106 -3.191 1.00 81.44 84 THR A C 1
ATOM 665 O O . THR A 1 84 ? 13.035 13.193 -2.407 1.00 81.44 84 THR A O 1
ATOM 668 N N . ARG A 1 85 ? 14.650 11.968 -3.398 1.00 85.25 85 ARG A N 1
ATOM 6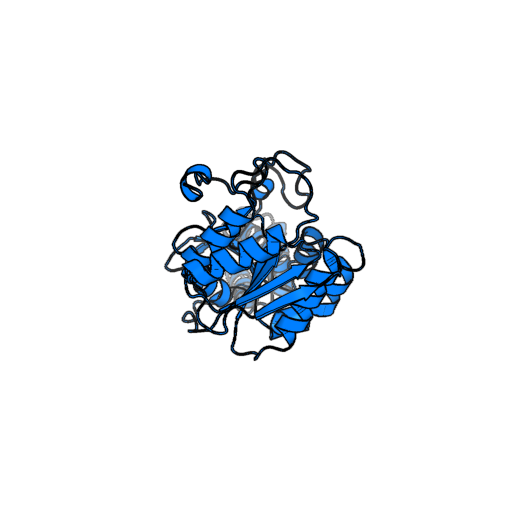69 C CA . ARG A 1 85 ? 14.294 10.684 -2.784 1.00 85.25 85 ARG A CA 1
ATOM 670 C C . ARG A 1 85 ? 15.442 10.148 -1.934 1.00 85.25 85 ARG A C 1
ATOM 672 O O . ARG A 1 85 ? 16.599 10.296 -2.318 1.00 85.25 85 ARG A O 1
ATOM 679 N N . VAL A 1 86 ? 15.125 9.479 -0.827 1.00 87.69 86 VAL A N 1
ATOM 680 C CA . VAL A 1 86 ? 16.120 8.727 -0.037 1.00 87.69 86 VAL A CA 1
ATOM 681 C C . VAL A 1 86 ? 16.546 7.420 -0.718 1.00 87.69 86 VAL A C 1
ATOM 683 O O . VAL A 1 86 ? 17.621 6.910 -0.428 1.00 87.69 86 VAL A O 1
ATOM 686 N N . GLY A 1 87 ? 15.746 6.911 -1.661 1.00 85.50 87 GLY A N 1
ATOM 687 C CA . GLY A 1 87 ? 16.063 5.766 -2.514 1.00 85.50 87 GLY A CA 1
ATOM 688 C C . GLY A 1 87 ? 15.595 5.996 -3.953 1.00 85.50 87 GLY A C 1
ATOM 689 O O . GLY A 1 87 ? 14.490 6.488 -4.187 1.00 85.50 87 GLY A O 1
ATOM 690 N N . ASP A 1 88 ? 16.445 5.662 -4.925 1.00 91.69 88 ASP A N 1
ATOM 691 C CA . ASP A 1 88 ? 16.067 5.616 -6.340 1.00 91.69 88 ASP A CA 1
ATOM 692 C C . ASP A 1 88 ? 15.269 4.336 -6.667 1.00 91.69 88 ASP A C 1
ATOM 694 O O . ASP A 1 88 ? 15.094 3.462 -5.818 1.00 91.69 88 ASP A O 1
ATOM 698 N N . LYS A 1 89 ? 14.780 4.215 -7.906 1.00 93.44 89 LYS A N 1
ATOM 699 C CA . LYS A 1 89 ? 13.964 3.067 -8.344 1.00 93.44 89 LYS A CA 1
ATOM 700 C C . LYS A 1 89 ? 14.689 1.732 -8.197 1.00 93.44 89 LYS A C 1
ATOM 702 O O . LYS A 1 89 ? 14.073 0.744 -7.814 1.00 93.44 89 LYS A O 1
ATOM 707 N N . GLN A 1 90 ? 15.988 1.696 -8.496 1.00 95.19 90 GLN A N 1
ATOM 708 C CA . GLN A 1 90 ? 16.773 0.469 -8.405 1.00 95.19 90 GLN A CA 1
ATOM 709 C C . GLN A 1 90 ? 16.923 0.029 -6.951 1.00 95.19 90 GLN A C 1
ATOM 711 O O . GLN A 1 90 ? 16.777 -1.157 -6.652 1.00 95.19 90 GLN A O 1
ATOM 716 N N . ARG A 1 91 ? 17.170 0.979 -6.045 1.00 94.94 91 ARG A N 1
ATOM 717 C CA . ARG A 1 91 ? 17.226 0.732 -4.602 1.00 94.94 91 ARG A CA 1
ATOM 718 C C . ARG A 1 91 ? 15.873 0.285 -4.060 1.00 94.94 91 ARG A C 1
ATOM 720 O O . ARG A 1 91 ? 15.835 -0.690 -3.320 1.00 94.94 91 ARG A O 1
ATOM 727 N N . CYS A 1 92 ? 14.778 0.926 -4.469 1.00 96.81 92 CYS A N 1
ATOM 728 C CA . CYS A 1 92 ? 13.426 0.538 -4.056 1.00 96.81 92 CYS A CA 1
ATOM 729 C C . CYS A 1 92 ? 13.076 -0.878 -4.537 1.00 96.81 92 CYS A C 1
ATOM 731 O O . CYS A 1 92 ? 12.613 -1.695 -3.747 1.00 96.81 92 CYS A O 1
ATOM 733 N N . LEU A 1 93 ? 13.359 -1.214 -5.802 1.00 97.81 93 LEU A N 1
ATOM 734 C CA . LEU A 1 93 ? 13.128 -2.563 -6.330 1.00 97.81 93 LEU A CA 1
ATOM 735 C C . LEU A 1 93 ? 14.005 -3.605 -5.627 1.00 97.81 93 LEU A C 1
ATOM 737 O O . LEU A 1 93 ? 13.514 -4.651 -5.218 1.00 97.81 93 LEU A O 1
ATOM 741 N N . THR A 1 94 ? 15.294 -3.313 -5.460 1.00 97.12 94 THR A N 1
ATOM 742 C CA . THR A 1 94 ? 16.243 -4.178 -4.743 1.00 97.12 94 THR A CA 1
ATOM 743 C C . THR A 1 94 ? 15.754 -4.475 -3.327 1.00 97.12 94 THR A C 1
ATOM 745 O O . THR A 1 94 ? 15.632 -5.641 -2.953 1.00 97.12 94 THR A O 1
ATOM 748 N N . ASN A 1 95 ? 15.405 -3.430 -2.578 1.00 97.50 95 ASN A N 1
ATOM 749 C CA . ASN A 1 95 ? 14.880 -3.544 -1.226 1.00 97.50 95 ASN A CA 1
ATOM 750 C C . ASN A 1 95 ? 13.574 -4.356 -1.189 1.00 97.50 95 ASN A C 1
ATOM 752 O O . ASN A 1 95 ? 13.452 -5.273 -0.381 1.00 97.50 95 ASN A O 1
ATOM 756 N N . PHE A 1 96 ? 12.631 -4.086 -2.094 1.00 98.31 96 PHE A N 1
ATOM 757 C CA . PHE A 1 96 ? 11.385 -4.844 -2.201 1.00 98.31 96 PHE A CA 1
ATOM 758 C C . PHE A 1 96 ? 11.644 -6.346 -2.415 1.00 98.31 96 PHE A C 1
ATOM 760 O O . PHE A 1 96 ? 11.080 -7.183 -1.703 1.00 98.31 96 PHE A O 1
ATOM 767 N N . LEU A 1 97 ? 12.524 -6.692 -3.363 1.00 98.12 97 LEU A N 1
ATOM 768 C CA . LEU A 1 97 ? 12.856 -8.079 -3.694 1.00 98.12 97 LEU A CA 1
ATOM 769 C C . LEU A 1 97 ? 13.527 -8.808 -2.522 1.00 98.12 97 LEU A C 1
ATOM 771 O O . LEU A 1 97 ? 13.262 -9.987 -2.314 1.00 98.12 97 LEU A O 1
ATOM 775 N N . GLU A 1 98 ? 14.365 -8.125 -1.744 1.00 96.81 98 GLU A N 1
ATOM 776 C CA . GLU A 1 98 ? 15.057 -8.711 -0.588 1.00 96.81 98 GLU A CA 1
ATOM 777 C C . GLU A 1 98 ? 14.148 -8.857 0.630 1.00 96.81 98 GLU A C 1
ATOM 779 O O . GLU A 1 98 ? 14.150 -9.889 1.299 1.00 96.81 98 GLU A O 1
ATOM 784 N N . VAL A 1 99 ? 13.356 -7.827 0.924 1.00 97.38 99 VAL A N 1
ATOM 785 C CA . VAL A 1 99 ? 12.565 -7.760 2.154 1.00 97.38 99 VAL A CA 1
ATOM 786 C C . VAL A 1 99 ? 11.283 -8.579 2.048 1.00 97.38 99 VAL A C 1
ATOM 788 O O . VAL A 1 99 ? 10.876 -9.201 3.034 1.00 97.38 99 VAL A O 1
ATOM 791 N N . LEU A 1 100 ? 10.625 -8.587 0.883 1.00 97.38 100 LEU A N 1
ATOM 792 C CA . LEU A 1 100 ? 9.412 -9.389 0.683 1.00 97.38 100 LEU A CA 1
ATOM 793 C C . LEU A 1 100 ? 9.707 -10.780 0.122 1.00 97.38 100 LEU A C 1
ATOM 795 O O . LEU A 1 100 ? 8.889 -11.683 0.316 1.00 97.38 100 LEU A O 1
ATOM 799 N N . ALA A 1 101 ? 10.867 -10.966 -0.515 1.00 96.50 101 ALA A N 1
ATOM 800 C CA . ALA A 1 101 ? 11.325 -12.233 -1.082 1.00 96.50 101 ALA A CA 1
ATOM 801 C C . ALA A 1 101 ? 10.214 -13.010 -1.825 1.00 96.50 101 ALA A C 1
ATOM 803 O O . ALA A 1 101 ? 9.853 -14.118 -1.396 1.00 96.50 101 ALA A O 1
ATOM 804 N N . PRO A 1 102 ? 9.622 -12.434 -2.896 1.00 97.19 102 PRO A N 1
ATOM 805 C CA . PRO A 1 102 ? 8.563 -13.095 -3.653 1.00 97.19 102 PRO A CA 1
ATOM 806 C C . PRO A 1 102 ? 8.998 -14.481 -4.133 1.00 97.19 102 PRO A C 1
ATOM 808 O O . PRO A 1 102 ? 10.095 -14.650 -4.666 1.00 97.19 102 PRO A O 1
ATOM 811 N N . GLN A 1 103 ? 8.139 -15.472 -3.934 1.00 95.00 103 GLN A N 1
ATOM 812 C CA . GLN A 1 103 ? 8.349 -16.834 -4.415 1.00 95.00 103 GLN A CA 1
ATOM 813 C C . GLN A 1 103 ? 7.954 -16.955 -5.899 1.00 95.00 103 GLN A C 1
ATOM 815 O O . GLN A 1 103 ? 7.267 -16.078 -6.432 1.00 95.00 103 GLN A O 1
ATOM 820 N N . PRO A 1 104 ? 8.365 -18.029 -6.601 1.00 93.81 104 PRO A N 1
ATOM 821 C CA . PRO A 1 104 ? 7.953 -18.250 -7.984 1.00 93.81 104 PRO A CA 1
ATOM 822 C C . PRO A 1 104 ? 6.427 -18.188 -8.148 1.00 93.81 104 PRO A C 1
ATOM 824 O O . PRO A 1 104 ? 5.694 -18.904 -7.471 1.00 93.81 104 PRO A O 1
ATOM 827 N N . GLY A 1 105 ? 5.957 -17.326 -9.053 1.00 93.44 105 GLY A N 1
ATOM 828 C CA . GLY A 1 105 ? 4.528 -17.091 -9.295 1.00 93.44 105 GLY A CA 1
ATOM 829 C C . GLY A 1 105 ? 3.883 -16.016 -8.411 1.00 93.44 105 GLY A C 1
ATOM 830 O O . GLY A 1 105 ? 2.733 -15.662 -8.653 1.00 93.44 105 GLY A O 1
ATOM 831 N N . GLU A 1 106 ? 4.603 -15.452 -7.436 1.00 97.31 106 GLU A N 1
ATOM 832 C CA . GLU A 1 106 ? 4.079 -14.390 -6.566 1.00 97.31 106 GLU A CA 1
ATOM 833 C C . GLU A 1 106 ? 4.316 -12.976 -7.111 1.00 97.31 106 GLU A C 1
ATOM 835 O O . GLU A 1 106 ? 3.753 -12.039 -6.565 1.00 97.31 106 GLU A O 1
ATOM 840 N N . LEU A 1 107 ? 5.136 -12.765 -8.145 1.00 98.69 107 LEU A N 1
ATOM 841 C CA . LEU A 1 107 ? 5.513 -11.416 -8.582 1.00 98.69 107 LEU A CA 1
ATOM 842 C C . LEU A 1 107 ? 5.024 -11.089 -9.993 1.00 98.69 107 LEU A C 1
ATOM 844 O O . LEU A 1 107 ? 5.424 -11.727 -10.965 1.00 98.69 107 LEU A O 1
ATOM 848 N N . VAL A 1 108 ? 4.237 -10.020 -10.097 1.00 98.81 108 VAL A N 1
ATOM 849 C CA . VAL A 1 108 ? 3.894 -9.337 -11.345 1.00 98.81 108 VAL A CA 1
ATOM 850 C C . VAL A 1 108 ? 4.552 -7.958 -11.336 1.00 98.81 108 VAL A C 1
ATOM 852 O O . VAL A 1 108 ? 4.308 -7.153 -10.435 1.00 98.81 108 VAL A O 1
ATOM 855 N N . ILE A 1 109 ? 5.363 -7.663 -12.352 1.00 98.81 109 ILE A N 1
ATOM 856 C CA . ILE A 1 109 ? 5.930 -6.326 -12.560 1.00 98.81 109 ILE A CA 1
ATOM 857 C C . ILE A 1 109 ? 5.209 -5.670 -13.730 1.00 98.81 109 ILE A C 1
ATOM 859 O O . ILE A 1 109 ? 5.279 -6.148 -14.859 1.00 98.81 109 ILE A O 1
ATOM 863 N N . ILE A 1 110 ? 4.547 -4.545 -13.476 1.00 98.81 110 ILE A N 1
ATOM 864 C CA . ILE A 1 110 ? 3.924 -3.720 -14.511 1.00 98.81 110 ILE A CA 1
ATOM 865 C C . ILE A 1 110 ? 4.893 -2.583 -14.832 1.00 98.81 110 ILE A C 1
ATOM 867 O O . ILE A 1 110 ? 4.981 -1.599 -14.097 1.00 98.81 110 ILE A O 1
ATOM 871 N N . ALA A 1 111 ? 5.634 -2.742 -15.927 1.00 98.44 111 ALA A N 1
ATOM 872 C CA . ALA A 1 111 ? 6.565 -1.750 -16.450 1.00 98.44 111 ALA A CA 1
ATOM 873 C C . ALA A 1 111 ? 5.826 -0.825 -17.429 1.00 98.44 111 ALA A C 1
ATOM 875 O O . ALA A 1 111 ? 5.696 -1.127 -18.621 1.00 98.44 111 ALA A O 1
ATOM 876 N N . ASP A 1 112 ? 5.283 0.276 -16.913 1.00 98.44 112 ASP A N 1
ATOM 877 C CA . ASP A 1 112 ? 4.493 1.237 -17.683 1.00 98.44 112 ASP A CA 1
ATOM 878 C C . ASP A 1 112 ? 5.364 2.375 -18.214 1.00 98.44 112 ASP A C 1
ATOM 880 O O . ASP A 1 112 ? 5.981 3.119 -17.453 1.00 98.44 112 ASP A O 1
ATOM 884 N N . ASN A 1 113 ? 5.396 2.546 -19.536 1.00 97.94 113 ASN A N 1
ATOM 885 C CA . ASN A 1 113 ? 6.214 3.565 -20.197 1.00 97.94 113 ASN A CA 1
ATOM 886 C C . ASN A 1 113 ? 7.700 3.511 -19.779 1.00 97.94 113 ASN A C 1
ATOM 888 O O . ASN A 1 113 ? 8.341 4.551 -19.618 1.00 97.94 113 ASN A O 1
ATOM 892 N N . CYS A 1 114 ? 8.243 2.306 -19.576 1.00 98.19 114 CYS A N 1
ATOM 893 C CA . CYS A 1 114 ? 9.662 2.119 -19.285 1.00 98.19 114 CYS A CA 1
ATOM 894 C C . CYS A 1 114 ? 10.520 2.169 -20.553 1.00 98.19 114 CYS A C 1
ATOM 896 O O . CYS A 1 114 ? 10.179 1.562 -21.569 1.00 98.19 114 CYS A O 1
ATOM 898 N N . ASP A 1 115 ? 11.647 2.863 -20.454 1.00 97.44 115 ASP A N 1
ATOM 899 C CA . ASP A 1 115 ? 12.741 2.850 -21.422 1.00 97.44 115 ASP A CA 1
ATOM 900 C C . ASP A 1 115 ? 13.663 1.633 -21.228 1.00 97.44 115 ASP A C 1
ATOM 902 O O . ASP A 1 115 ? 13.588 0.911 -20.227 1.00 97.44 115 ASP A O 1
ATOM 906 N N . GLU A 1 116 ? 14.541 1.386 -22.201 1.00 97.81 116 GLU A N 1
ATOM 907 C CA . GLU A 1 116 ? 15.476 0.259 -22.185 1.00 97.81 116 GLU A CA 1
ATOM 908 C C . GLU A 1 116 ? 16.375 0.233 -20.936 1.00 97.81 116 GLU A C 1
ATOM 910 O O . GLU A 1 116 ? 16.510 -0.849 -20.359 1.00 97.81 116 GLU A O 1
ATOM 915 N N . PRO A 1 117 ? 16.946 1.359 -20.452 1.00 97.81 117 PRO A N 1
ATOM 916 C CA . PRO A 1 117 ? 17.723 1.363 -19.213 1.00 97.81 117 PRO A CA 1
ATOM 917 C C . PRO A 1 117 ? 16.927 0.890 -17.993 1.00 97.81 117 PRO A C 1
ATOM 919 O O . PRO A 1 117 ? 17.437 0.106 -17.193 1.00 97.81 117 PRO A O 1
ATOM 922 N N . THR A 1 118 ? 15.671 1.323 -17.854 1.00 97.88 118 THR A N 1
ATOM 923 C CA . THR A 1 118 ? 14.831 0.913 -16.720 1.00 97.88 118 THR A CA 1
ATOM 924 C C . THR A 1 118 ? 14.461 -0.563 -16.809 1.00 97.88 118 THR A C 1
ATOM 926 O O . THR A 1 118 ? 14.516 -1.266 -15.802 1.00 97.88 118 THR A O 1
ATOM 929 N N . LEU A 1 119 ? 14.147 -1.064 -18.007 1.00 98.50 119 LEU A N 1
ATOM 930 C CA . LEU A 1 119 ? 13.876 -2.489 -18.219 1.00 98.50 119 LEU A CA 1
ATOM 931 C C . LEU A 1 119 ? 15.111 -3.355 -17.929 1.00 98.50 119 LEU A C 1
ATOM 933 O O . LEU A 1 119 ? 14.999 -4.350 -17.218 1.00 98.50 119 LEU A O 1
ATOM 937 N N . ALA A 1 120 ? 16.294 -2.945 -18.395 1.00 98.38 120 ALA A N 1
ATOM 938 C CA . ALA A 1 120 ? 17.544 -3.649 -18.116 1.00 98.38 120 ALA A CA 1
ATOM 939 C C . ALA A 1 120 ? 17.872 -3.676 -16.612 1.00 98.38 120 ALA A C 1
ATOM 941 O O . ALA A 1 120 ? 18.361 -4.683 -16.101 1.00 98.38 120 ALA A O 1
ATOM 942 N N . MET A 1 121 ? 17.572 -2.590 -15.890 1.00 98.19 121 MET A N 1
ATOM 943 C CA . MET A 1 121 ? 17.715 -2.531 -14.433 1.00 98.19 121 MET A CA 1
ATOM 944 C C . MET A 1 121 ? 16.783 -3.526 -13.725 1.00 98.19 121 MET A C 1
ATOM 946 O O . MET A 1 121 ? 17.221 -4.217 -12.800 1.00 98.19 121 MET A O 1
ATOM 950 N N . VAL A 1 122 ? 15.524 -3.637 -14.166 1.00 98.44 122 VAL A N 1
ATOM 951 C CA . VAL A 1 122 ? 14.569 -4.628 -13.640 1.00 98.44 122 VAL A CA 1
ATOM 952 C C . VAL A 1 122 ? 15.081 -6.050 -13.873 1.00 98.44 122 VAL A C 1
ATOM 954 O O . VAL A 1 122 ? 15.185 -6.819 -12.916 1.00 98.44 122 VAL A O 1
ATOM 957 N N . ASP A 1 123 ? 15.471 -6.377 -15.107 1.00 98.19 123 ASP A N 1
ATOM 958 C CA . ASP A 1 123 ? 15.969 -7.708 -15.474 1.00 98.19 123 ASP A CA 1
ATOM 959 C C . ASP A 1 123 ? 17.216 -8.087 -14.659 1.00 98.19 123 ASP A C 1
ATOM 961 O O . ASP A 1 123 ? 17.290 -9.181 -14.094 1.00 98.19 123 ASP A O 1
ATOM 965 N N . ALA A 1 124 ? 18.173 -7.163 -14.517 1.00 98.12 124 ALA A N 1
ATOM 966 C CA . ALA A 1 124 ? 19.371 -7.377 -13.708 1.00 98.12 124 ALA A CA 1
ATOM 967 C C . ALA A 1 124 ? 19.040 -7.601 -12.222 1.00 98.12 124 ALA A C 1
ATOM 969 O O . ALA A 1 124 ? 19.652 -8.453 -11.574 1.00 98.12 124 ALA A O 1
ATOM 970 N N . SER A 1 125 ? 18.059 -6.870 -11.681 1.00 97.88 125 SER A N 1
ATOM 971 C CA . SER A 1 125 ? 17.659 -6.966 -10.270 1.00 97.88 125 SER A CA 1
ATOM 972 C C . SER A 1 125 ? 16.994 -8.305 -9.943 1.00 97.88 125 SER A C 1
ATOM 974 O O . SER A 1 125 ? 17.254 -8.867 -8.874 1.00 97.88 125 SER A O 1
ATOM 976 N N . LEU A 1 126 ? 16.181 -8.823 -10.871 1.00 97.69 126 LEU A N 1
ATOM 977 C CA . LEU A 1 126 ? 15.561 -10.148 -10.799 1.00 97.69 126 LEU A CA 1
ATOM 978 C C . LEU A 1 126 ? 16.599 -11.267 -10.951 1.00 97.69 126 LEU A C 1
ATOM 980 O O . LEU A 1 126 ? 16.650 -12.178 -10.121 1.00 97.69 126 LEU A O 1
ATOM 984 N N . ALA A 1 127 ? 17.462 -11.174 -11.969 1.00 97.12 127 ALA A N 1
ATOM 985 C CA . ALA A 1 127 ? 18.483 -12.178 -12.260 1.00 97.12 127 ALA A CA 1
ATOM 986 C C . ALA A 1 127 ? 19.488 -12.333 -11.110 1.00 97.12 127 ALA A C 1
ATOM 988 O O . ALA A 1 127 ? 19.793 -13.456 -10.712 1.00 97.12 127 ALA A O 1
ATOM 989 N N . ALA A 1 128 ? 19.943 -11.222 -10.520 1.00 97.00 128 ALA A N 1
ATOM 990 C CA . ALA A 1 128 ? 20.875 -11.231 -9.390 1.00 97.00 128 ALA A CA 1
ATOM 991 C C . ALA A 1 128 ? 20.335 -11.969 -8.151 1.00 97.00 128 ALA A C 1
ATOM 993 O O . ALA A 1 128 ? 21.116 -12.404 -7.308 1.00 97.00 128 ALA A O 1
ATOM 994 N N . ARG A 1 129 ? 19.008 -12.114 -8.038 1.00 95.00 129 ARG A N 1
ATOM 995 C CA . ARG A 1 129 ? 18.322 -12.752 -6.902 1.00 95.00 129 ARG A CA 1
ATOM 996 C C . ARG A 1 129 ? 17.640 -14.068 -7.270 1.00 95.00 129 ARG A C 1
ATOM 998 O O . ARG A 1 129 ? 17.015 -14.675 -6.408 1.00 95.00 129 ARG A O 1
ATOM 1005 N N . ALA A 1 130 ? 17.753 -14.503 -8.528 1.00 95.62 130 ALA A N 1
ATOM 1006 C CA . ALA A 1 130 ? 17.050 -15.664 -9.073 1.00 95.62 130 ALA A CA 1
ATOM 1007 C C . ALA A 1 130 ? 15.522 -15.634 -8.830 1.00 95.62 130 ALA A C 1
ATOM 1009 O O . ALA A 1 130 ? 14.903 -16.670 -8.589 1.00 95.62 130 ALA A O 1
ATOM 1010 N N . ILE A 1 131 ? 14.909 -14.445 -8.898 1.00 96.06 131 ILE A N 1
ATOM 1011 C CA . ILE A 1 131 ? 13.461 -14.264 -8.709 1.00 96.06 131 ILE A CA 1
ATOM 1012 C C . ILE A 1 131 ? 12.766 -14.278 -10.071 1.00 96.06 131 ILE A C 1
ATOM 1014 O O . ILE A 1 131 ? 13.093 -13.489 -10.956 1.00 96.06 131 ILE A O 1
ATOM 1018 N N . GLY A 1 132 ? 11.781 -15.163 -10.228 1.00 95.44 132 GLY A N 1
ATOM 1019 C CA . GLY A 1 132 ? 10.894 -15.174 -11.390 1.00 95.44 132 GLY A CA 1
ATOM 1020 C C . GLY A 1 132 ? 9.766 -14.155 -11.234 1.00 95.44 132 GLY A C 1
ATOM 1021 O O . GLY A 1 132 ? 9.097 -14.136 -10.203 1.00 95.44 132 GLY A O 1
ATOM 1022 N N . ALA A 1 133 ? 9.536 -13.344 -12.266 1.00 97.56 133 ALA A N 1
ATOM 1023 C CA . ALA A 1 133 ? 8.445 -12.376 -12.320 1.00 97.56 133 ALA A CA 1
ATOM 1024 C C . ALA A 1 133 ? 7.688 -12.468 -13.649 1.00 97.56 133 ALA A C 1
ATOM 1026 O O . ALA A 1 133 ? 8.289 -12.682 -14.702 1.00 97.56 133 ALA A O 1
ATOM 1027 N N . ASP A 1 134 ? 6.380 -12.239 -13.604 1.00 98.25 134 ASP A N 1
ATOM 1028 C CA . ASP A 1 134 ? 5.576 -11.937 -14.785 1.00 98.25 134 ASP A CA 1
ATOM 1029 C C . ASP A 1 134 ? 5.756 -10.452 -15.140 1.00 98.25 134 ASP A C 1
ATOM 1031 O O . ASP A 1 134 ? 5.144 -9.565 -14.536 1.00 98.25 134 ASP A O 1
ATOM 1035 N N . LEU A 1 135 ? 6.668 -10.173 -16.076 1.00 98.19 135 LEU A N 1
ATOM 1036 C CA . LEU A 1 135 ? 6.970 -8.820 -16.536 1.00 98.19 135 LEU A CA 1
ATOM 1037 C C . LEU A 1 135 ? 6.004 -8.388 -17.648 1.00 98.19 135 LEU A C 1
ATOM 1039 O O . LEU A 1 135 ? 6.069 -8.864 -18.783 1.00 98.19 135 LEU A O 1
ATOM 1043 N N . ARG A 1 136 ? 5.168 -7.395 -17.347 1.00 98.38 136 ARG A N 1
ATOM 1044 C CA . ARG A 1 136 ? 4.136 -6.857 -18.237 1.00 98.38 136 ARG A CA 1
ATOM 1045 C C . ARG A 1 136 ? 4.480 -5.434 -18.659 1.00 98.38 136 ARG A C 1
ATOM 1047 O O . ARG A 1 136 ? 4.428 -4.502 -17.858 1.00 98.38 136 ARG A O 1
ATOM 1054 N N . LYS A 1 137 ? 4.821 -5.256 -19.935 1.00 98.50 137 LYS A N 1
ATOM 1055 C CA . LYS A 1 137 ? 5.164 -3.948 -20.516 1.00 98.50 137 LYS A CA 1
ATOM 1056 C C . LYS A 1 137 ? 3.902 -3.248 -21.013 1.00 98.50 137 LYS A C 1
ATOM 1058 O O . LYS A 1 137 ? 3.149 -3.825 -21.795 1.00 98.50 137 LYS A O 1
ATOM 1063 N N . THR A 1 138 ? 3.673 -2.013 -20.576 1.00 98.38 138 THR A N 1
ATOM 1064 C CA . THR A 1 138 ? 2.455 -1.246 -20.895 1.00 98.38 138 THR A CA 1
ATOM 1065 C C . THR A 1 138 ? 2.769 0.212 -21.257 1.00 98.38 138 THR A C 1
ATOM 1067 O O . THR A 1 138 ? 3.903 0.671 -21.113 1.00 98.38 138 THR A O 1
ATOM 1070 N N . ARG A 1 139 ? 1.781 0.926 -21.816 1.00 97.62 139 ARG A N 1
ATOM 1071 C CA . ARG A 1 139 ? 1.845 2.362 -22.164 1.00 97.62 139 ARG A CA 1
ATOM 1072 C C . ARG A 1 139 ? 0.528 3.063 -21.818 1.00 97.62 139 ARG A C 1
ATOM 1074 O O . ARG A 1 139 ? -0.089 3.715 -22.654 1.00 97.62 139 ARG A O 1
ATOM 1081 N N . LEU A 1 140 ? 0.057 2.835 -20.601 1.00 97.31 140 LEU A N 1
ATOM 1082 C CA . LEU A 1 140 ? -1.265 3.210 -20.104 1.00 97.31 140 LEU A CA 1
ATOM 1083 C C . LEU A 1 140 ? -1.238 4.469 -19.225 1.00 97.31 140 LEU A C 1
ATOM 1085 O O . LEU A 1 140 ? -2.289 5.047 -18.957 1.00 97.31 140 LEU A O 1
ATOM 1089 N N . GLY A 1 141 ? -0.057 4.906 -18.778 1.00 95.88 141 GLY A N 1
ATOM 1090 C CA . GLY A 1 141 ? 0.072 6.022 -17.844 1.00 95.88 141 GLY A CA 1
ATOM 1091 C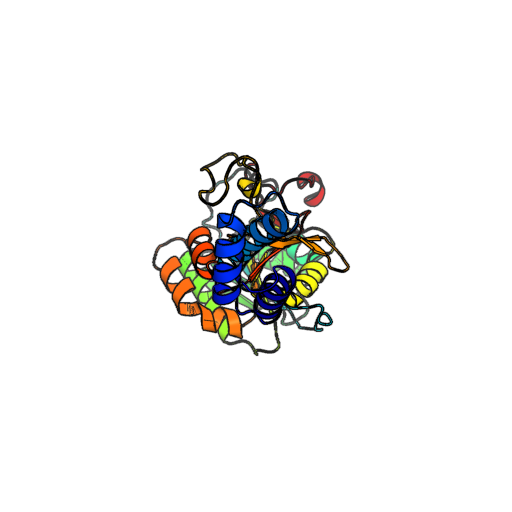 C . GLY A 1 141 ? -0.298 5.613 -16.417 1.00 95.88 141 GLY A C 1
ATOM 1092 O O . GLY A 1 141 ? -0.584 4.446 -16.140 1.00 95.88 141 GLY A O 1
ATOM 1093 N N . ASN A 1 142 ? -0.294 6.566 -15.480 1.00 94.00 142 ASN A N 1
ATOM 1094 C CA . ASN A 1 142 ? -0.434 6.243 -14.057 1.00 94.00 142 ASN A CA 1
ATOM 1095 C C . ASN A 1 142 ? -1.798 5.600 -13.735 1.00 94.00 142 ASN A C 1
ATOM 1097 O O . ASN A 1 142 ? -1.846 4.444 -13.324 1.00 94.00 142 ASN A O 1
ATOM 1101 N N . ALA A 1 143 ? -2.914 6.286 -13.983 1.00 93.75 143 ALA A N 1
ATOM 1102 C CA . ALA A 1 143 ? -4.232 5.708 -13.707 1.00 93.75 143 ALA A CA 1
ATOM 1103 C C . ALA A 1 143 ? -4.524 4.450 -14.548 1.00 93.75 143 ALA A C 1
ATOM 1105 O O . ALA A 1 143 ? -5.063 3.470 -14.038 1.00 93.75 143 ALA A O 1
ATOM 1106 N N . GLY A 1 144 ? -4.111 4.425 -15.818 1.00 97.69 144 GLY A N 1
ATOM 1107 C CA . GLY A 1 144 ? -4.334 3.270 -16.687 1.00 97.69 144 GLY A CA 1
ATOM 1108 C C . GLY A 1 144 ? -3.571 2.018 -16.236 1.00 97.69 144 GLY A C 1
ATOM 1109 O O . GLY A 1 144 ? -4.146 0.933 -16.186 1.00 97.69 144 GLY A O 1
ATOM 1110 N N . SER A 1 145 ? -2.300 2.154 -15.843 1.00 97.81 145 SER A N 1
ATOM 1111 C CA . SER A 1 145 ? -1.517 1.030 -15.305 1.00 97.81 145 SER A CA 1
ATOM 1112 C C . SER A 1 145 ? -1.999 0.580 -13.922 1.00 97.81 145 SER A C 1
ATOM 1114 O O . SER A 1 145 ? -1.860 -0.594 -13.586 1.00 97.81 145 SER A O 1
ATOM 1116 N N . TRP A 1 146 ? -2.616 1.471 -13.138 1.00 97.81 146 TRP A N 1
ATOM 1117 C CA . TRP A 1 146 ? -3.338 1.090 -11.923 1.00 97.81 146 TRP A CA 1
ATOM 1118 C C . TRP A 1 146 ? -4.557 0.214 -12.228 1.00 97.81 146 TRP A C 1
ATOM 1120 O O . TRP A 1 146 ? -4.682 -0.879 -11.680 1.00 97.81 146 TRP A O 1
ATOM 1130 N N . ARG A 1 147 ? -5.432 0.655 -13.139 1.00 98.00 147 ARG A N 1
ATOM 1131 C CA . ARG A 1 147 ? -6.625 -0.110 -13.539 1.00 98.00 147 ARG A CA 1
ATOM 1132 C C . ARG A 1 147 ? -6.247 -1.476 -14.109 1.00 98.00 147 ARG A C 1
ATOM 1134 O O . ARG A 1 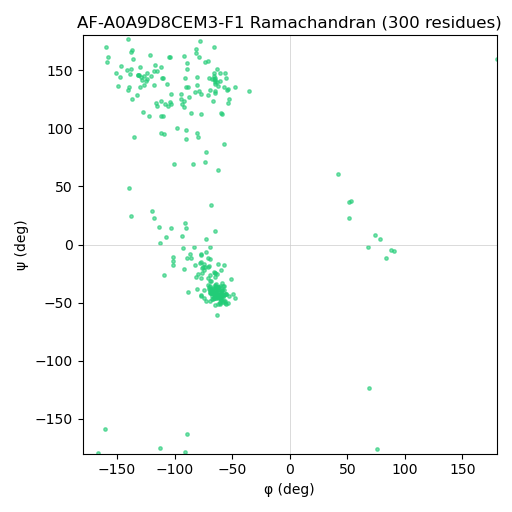147 ? -6.867 -2.475 -13.763 1.00 98.00 147 ARG A O 1
ATOM 1141 N N . TYR A 1 148 ? -5.163 -1.530 -14.883 1.00 98.50 148 TYR A N 1
ATOM 1142 C CA . TYR A 1 148 ? -4.583 -2.780 -15.368 1.00 98.50 148 TYR A CA 1
ATOM 1143 C C . TYR A 1 148 ? -4.139 -3.713 -14.226 1.00 98.50 148 TYR A C 1
ATOM 1145 O O . TYR A 1 148 ? -4.350 -4.924 -14.299 1.00 98.50 148 TYR A O 1
ATOM 1153 N N . ALA A 1 149 ? -3.549 -3.167 -13.156 1.00 98.56 149 ALA A N 1
ATOM 1154 C CA . ALA A 1 149 ? -3.193 -3.941 -11.967 1.00 98.56 149 ALA A CA 1
ATOM 1155 C C . ALA A 1 149 ? -4.436 -4.493 -11.249 1.00 98.56 149 ALA A C 1
ATOM 1157 O O . ALA A 1 149 ? -4.430 -5.657 -10.853 1.00 98.56 149 ALA A O 1
ATOM 1158 N N . ILE A 1 150 ? -5.513 -3.702 -11.130 1.00 98.19 150 ILE A N 1
ATOM 1159 C CA . ILE A 1 150 ? -6.796 -4.181 -10.591 1.00 98.19 150 ILE A CA 1
ATOM 1160 C C . ILE A 1 150 ? -7.346 -5.317 -11.452 1.00 98.19 150 ILE A C 1
ATOM 1162 O O . ILE A 1 150 ? -7.687 -6.362 -10.908 1.00 98.19 150 ILE A O 1
ATOM 1166 N N . ASP A 1 151 ? -7.426 -5.142 -12.775 1.00 98.44 151 ASP A N 1
ATOM 1167 C CA . ASP A 1 151 ? -7.960 -6.167 -13.684 1.00 98.44 151 ASP A CA 1
ATOM 1168 C C . ASP A 1 151 ? -7.206 -7.493 -13.525 1.00 98.44 151 ASP A C 1
ATOM 1170 O O . ASP A 1 151 ? -7.807 -8.564 -13.432 1.00 98.44 151 ASP A O 1
ATOM 1174 N N . ALA A 1 152 ? -5.879 -7.412 -13.418 1.00 98.38 152 ALA A N 1
ATOM 1175 C CA . ALA A 1 152 ? -5.035 -8.565 -13.167 1.00 98.38 152 ALA A CA 1
ATOM 1176 C C . ALA A 1 152 ? -5.277 -9.198 -11.789 1.00 98.38 152 ALA A C 1
ATOM 1178 O O . ALA A 1 152 ? -5.314 -10.420 -11.690 1.00 98.38 152 ALA A O 1
ATOM 1179 N N . ALA A 1 153 ? -5.444 -8.389 -10.741 1.00 98.19 153 ALA A N 1
ATOM 1180 C CA . ALA A 1 153 ? -5.697 -8.863 -9.385 1.00 98.19 153 ALA A CA 1
ATOM 1181 C C . ALA A 1 153 ? -7.067 -9.537 -9.246 1.00 98.19 153 ALA A C 1
ATOM 1183 O O . ALA A 1 153 ? -7.170 -10.574 -8.599 1.00 98.19 153 ALA A O 1
ATOM 1184 N N . VAL A 1 154 ? -8.107 -8.982 -9.874 1.00 98.00 154 VAL A N 1
ATOM 1185 C CA . VAL A 1 154 ? -9.476 -9.527 -9.864 1.00 98.00 154 VAL A CA 1
ATOM 1186 C C . VAL A 1 154 ? -9.555 -10.885 -10.565 1.00 98.00 154 VAL A C 1
ATOM 1188 O O . VAL A 1 154 ? -10.394 -11.707 -10.210 1.00 98.00 154 VAL A O 1
ATOM 1191 N N . ALA A 1 155 ? -8.676 -11.141 -11.535 1.00 97.50 155 ALA A N 1
ATOM 1192 C CA . ALA A 1 155 ? -8.604 -12.422 -12.234 1.00 97.50 155 ALA A CA 1
ATOM 1193 C C . ALA A 1 155 ? -7.913 -13.542 -11.426 1.00 97.50 155 ALA A C 1
ATOM 1195 O O . ALA A 1 155 ? -7.903 -14.689 -11.876 1.00 97.50 155 ALA A O 1
ATOM 1196 N N . LEU A 1 156 ? -7.314 -13.232 -10.270 1.00 97.25 156 LEU A N 1
ATOM 1197 C CA . LEU A 1 156 ? -6.671 -14.224 -9.406 1.00 97.25 156 LEU A CA 1
ATOM 1198 C C . LEU A 1 156 ? -7.692 -15.005 -8.569 1.00 97.25 156 LEU A C 1
ATOM 1200 O O . LEU A 1 156 ? -8.821 -14.570 -8.344 1.00 97.25 156 LEU A O 1
ATOM 1204 N N . ASP A 1 157 ? -7.262 -16.160 -8.059 1.00 93.00 157 ASP A N 1
ATOM 1205 C CA . ASP A 1 157 ? -8.073 -16.983 -7.163 1.00 93.00 157 ASP A CA 1
ATOM 1206 C C . ASP A 1 157 ? -8.403 -16.255 -5.846 1.00 93.00 157 ASP A C 1
ATOM 1208 O O . ASP A 1 157 ? -7.558 -15.600 -5.240 1.00 93.00 157 ASP A O 1
ATOM 1212 N N . SER A 1 158 ? -9.632 -16.410 -5.351 1.00 88.81 158 SER A N 1
ATOM 1213 C CA . SER A 1 158 ? -10.085 -15.756 -4.110 1.00 88.81 158 SER A CA 1
ATOM 1214 C C . SER A 1 158 ? -9.313 -16.172 -2.845 1.00 88.81 158 SER A C 1
ATOM 1216 O O . SER A 1 158 ? -9.385 -15.489 -1.820 1.00 88.81 158 SER A O 1
ATOM 1218 N N . GLY A 1 159 ? -8.579 -17.286 -2.902 1.00 90.62 159 GLY A N 1
ATOM 1219 C CA . GLY A 1 159 ? -7.744 -17.801 -1.829 1.00 90.62 159 GLY A CA 1
ATOM 1220 C C . GLY A 1 159 ? -6.448 -17.024 -1.616 1.00 90.62 159 GLY A C 1
ATOM 1221 O O . GLY A 1 159 ? -5.883 -17.152 -0.529 1.00 90.62 159 GLY A O 1
ATOM 1222 N N . VAL A 1 160 ? -5.999 -16.204 -2.578 1.00 95.62 160 VAL A N 1
ATOM 1223 C CA . VAL A 1 160 ? -4.771 -15.396 -2.455 1.00 95.62 160 VAL A CA 1
ATOM 1224 C C . VAL A 1 160 ? -5.039 -14.000 -1.890 1.00 95.62 160 VAL A C 1
ATOM 1226 O O . VAL A 1 160 ? -6.164 -13.500 -1.866 1.00 95.62 160 VAL A O 1
ATOM 1229 N N . ALA A 1 161 ? -3.983 -13.350 -1.413 1.00 97.56 161 ALA A N 1
ATOM 1230 C CA . ALA A 1 161 ? -3.968 -11.915 -1.161 1.00 97.56 161 ALA A CA 1
ATOM 1231 C C . ALA A 1 161 ? -3.183 -11.210 -2.265 1.00 97.56 161 ALA A C 1
ATOM 1233 O O . ALA A 1 161 ? -2.378 -11.827 -2.961 1.00 97.56 161 ALA A O 1
ATOM 1234 N N . VAL A 1 162 ? -3.396 -9.905 -2.396 1.00 98.62 162 VAL A N 1
ATOM 1235 C CA . VAL A 1 162 ? -2.648 -9.055 -3.322 1.00 98.62 162 VAL A CA 1
ATOM 1236 C C . VAL A 1 162 ? -2.006 -7.899 -2.572 1.00 98.62 162 VAL A C 1
ATOM 1238 O O . VAL A 1 162 ? -2.620 -7.366 -1.648 1.00 98.62 162 VAL A O 1
ATOM 1241 N N . TYR A 1 163 ? -0.791 -7.508 -2.958 1.00 98.81 163 TYR A N 1
ATOM 1242 C CA . TYR A 1 163 ? -0.116 -6.306 -2.461 1.00 98.81 163 TYR A CA 1
ATOM 1243 C C . TYR A 1 163 ? 0.358 -5.449 -3.635 1.00 98.81 163 TYR A C 1
ATOM 1245 O O . TYR A 1 163 ? 1.217 -5.867 -4.411 1.00 98.81 163 TYR A O 1
ATOM 1253 N N . PHE A 1 164 ? -0.220 -4.260 -3.772 1.00 98.88 164 PHE A N 1
ATOM 1254 C CA . PHE A 1 164 ? 0.159 -3.274 -4.779 1.00 98.88 164 PHE A CA 1
ATOM 1255 C C . PHE A 1 164 ? 1.272 -2.387 -4.227 1.00 98.88 164 PHE A C 1
ATOM 1257 O O . PHE A 1 164 ? 1.203 -1.968 -3.071 1.00 98.88 164 PHE A O 1
ATOM 1264 N N . VAL A 1 165 ? 2.302 -2.130 -5.036 1.00 98.44 165 VAL A N 1
ATOM 1265 C CA . VAL A 1 165 ? 3.496 -1.379 -4.630 1.00 98.44 165 VAL A CA 1
ATOM 1266 C C . VAL A 1 165 ? 3.949 -0.451 -5.752 1.00 98.44 165 VAL A C 1
ATOM 1268 O O . VAL A 1 165 ? 4.054 -0.868 -6.908 1.00 98.44 165 VAL A O 1
ATOM 1271 N N . GLU A 1 166 ? 4.235 0.800 -5.405 1.00 97.19 166 GLU A N 1
ATOM 1272 C CA . GLU A 1 166 ? 4.838 1.793 -6.300 1.00 97.19 166 GLU A CA 1
ATOM 1273 C C . GLU A 1 166 ? 6.376 1.749 -6.253 1.00 97.19 166 GLU A C 1
ATOM 1275 O O . GLU A 1 166 ? 6.980 1.328 -5.265 1.00 97.19 166 GLU A O 1
ATOM 1280 N N . ASP A 1 167 ? 7.031 2.209 -7.324 1.00 96.31 167 ASP A N 1
ATOM 1281 C CA . ASP A 1 167 ? 8.495 2.161 -7.469 1.00 96.31 167 ASP A CA 1
ATOM 1282 C C . ASP A 1 167 ? 9.298 3.150 -6.602 1.00 96.31 167 ASP A C 1
ATOM 1284 O O . ASP A 1 167 ? 10.524 3.243 -6.726 1.00 96.31 167 ASP A O 1
ATOM 1288 N N . ASP A 1 168 ? 8.620 3.895 -5.732 1.00 95.62 168 ASP A N 1
ATOM 1289 C CA . ASP A 1 168 ? 9.191 4.836 -4.773 1.00 95.62 168 ASP A CA 1
ATOM 1290 C C . ASP A 1 168 ? 8.876 4.485 -3.317 1.00 95.62 168 ASP A C 1
ATOM 1292 O O . ASP A 1 168 ? 8.868 5.368 -2.457 1.00 95.62 168 ASP A O 1
ATOM 1296 N N . PHE A 1 169 ? 8.694 3.191 -3.040 1.00 97.25 169 PHE A N 1
ATOM 1297 C CA . PHE A 1 169 ? 8.552 2.655 -1.690 1.00 97.25 169 PHE A CA 1
ATOM 1298 C C . PHE A 1 169 ? 9.746 1.812 -1.240 1.00 97.25 169 PHE A C 1
ATOM 1300 O O . PHE A 1 169 ? 10.307 1.023 -2.001 1.00 97.25 169 PHE A O 1
ATOM 1307 N N . LEU A 1 170 ? 10.075 1.943 0.044 1.00 97.81 170 LEU A N 1
ATOM 1308 C CA . LEU A 1 170 ? 10.979 1.053 0.772 1.00 97.81 170 LEU A CA 1
ATOM 1309 C C . LEU A 1 170 ? 10.202 0.263 1.812 1.00 97.81 170 LEU A C 1
ATOM 1311 O O . LEU A 1 170 ? 9.229 0.756 2.381 1.00 97.81 170 LEU A O 1
ATOM 1315 N N . HIS A 1 171 ? 10.711 -0.916 2.131 1.00 98.19 171 HIS A N 1
ATOM 1316 C CA . HIS A 1 171 ? 10.217 -1.833 3.143 1.00 98.19 171 HIS A CA 1
ATOM 1317 C C . HIS A 1 171 ? 11.338 -2.152 4.133 1.00 98.19 171 HIS A C 1
ATOM 1319 O O . HIS A 1 171 ? 12.513 -2.223 3.774 1.00 98.19 171 HIS A O 1
ATOM 1325 N N . ARG A 1 172 ? 10.983 -2.386 5.398 1.00 96.69 172 ARG A N 1
ATOM 1326 C CA . ARG A 1 172 ? 11.919 -2.896 6.412 1.00 96.69 172 ARG A CA 1
ATOM 1327 C C . ARG A 1 172 ? 11.667 -4.367 6.717 1.00 96.69 172 ARG A C 1
ATOM 1329 O O . ARG A 1 172 ? 10.574 -4.892 6.489 1.00 96.69 172 ARG A O 1
ATOM 1336 N N . ALA A 1 173 ? 12.668 -5.015 7.309 1.00 96.50 173 ALA A N 1
ATOM 1337 C CA . ALA A 1 173 ? 12.581 -6.404 7.745 1.00 96.50 173 ALA A CA 1
ATOM 1338 C C . ALA A 1 173 ? 11.284 -6.690 8.531 1.00 96.50 173 ALA A C 1
ATOM 1340 O O . ALA A 1 173 ? 10.874 -5.920 9.403 1.00 96.50 173 ALA A O 1
ATOM 1341 N N . GLY A 1 174 ? 10.638 -7.812 8.208 1.00 96.31 174 GLY A N 1
ATOM 1342 C CA . GLY A 1 174 ? 9.359 -8.220 8.796 1.00 96.31 174 GLY A CA 1
ATOM 1343 C C . GLY A 1 174 ? 8.111 -7.742 8.044 1.00 96.31 174 GLY A C 1
ATOM 1344 O O . GLY A 1 174 ? 7.020 -8.198 8.380 1.00 96.31 174 GLY A O 1
ATOM 1345 N N . ALA A 1 175 ? 8.245 -6.914 7.000 1.00 97.56 175 ALA A N 1
ATOM 1346 C CA . ALA A 1 175 ? 7.118 -6.407 6.210 1.00 97.56 175 ALA A CA 1
ATOM 1347 C C . ALA A 1 175 ? 6.184 -7.512 5.675 1.00 97.56 175 ALA A C 1
ATOM 1349 O O . ALA A 1 175 ? 4.969 -7.400 5.821 1.00 97.56 175 ALA A O 1
ATOM 1350 N N . ARG A 1 176 ? 6.721 -8.622 5.140 1.00 95.94 176 ARG A N 1
ATOM 1351 C CA . ARG A 1 176 ? 5.895 -9.750 4.656 1.00 95.94 176 ARG A CA 1
ATOM 1352 C C . ARG A 1 176 ? 5.029 -10.360 5.760 1.00 95.94 176 ARG A C 1
ATOM 1354 O O . ARG A 1 176 ? 3.846 -10.618 5.553 1.00 95.94 176 ARG A O 1
ATOM 1361 N N . ARG A 1 177 ? 5.604 -10.561 6.949 1.00 95.50 177 ARG A N 1
ATOM 1362 C CA . ARG A 1 177 ? 4.867 -11.066 8.115 1.00 95.50 177 ARG A CA 1
ATOM 1363 C C . ARG A 1 177 ? 3.801 -10.067 8.564 1.00 95.50 177 ARG A C 1
ATOM 1365 O O . ARG A 1 177 ? 2.681 -10.473 8.855 1.00 95.50 177 ARG A O 1
ATOM 1372 N N . ALA A 1 178 ? 4.137 -8.778 8.593 1.00 96.62 178 ALA A N 1
ATOM 1373 C CA . ALA A 1 178 ? 3.194 -7.725 8.942 1.00 96.62 178 ALA A CA 1
ATOM 1374 C C . ALA A 1 178 ? 2.009 -7.675 7.960 1.00 96.62 178 ALA A C 1
ATOM 1376 O O . ALA A 1 178 ? 0.874 -7.561 8.408 1.00 96.62 178 ALA A O 1
ATOM 1377 N N . LEU A 1 179 ? 2.234 -7.842 6.650 1.00 96.38 179 LEU A N 1
ATOM 1378 C CA . LEU A 1 179 ? 1.150 -7.934 5.660 1.00 96.38 179 LEU A CA 1
ATOM 1379 C C . LEU A 1 179 ? 0.171 -9.059 5.989 1.00 96.38 179 LEU A C 1
ATOM 1381 O O . LEU A 1 179 ? -1.030 -8.812 6.050 1.00 96.38 179 LEU A O 1
ATOM 1385 N N . ALA A 1 180 ? 0.677 -10.269 6.237 1.00 95.19 180 ALA A N 1
ATOM 1386 C CA . ALA A 1 180 ? -0.164 -11.413 6.579 1.00 95.19 180 ALA A CA 1
ATOM 1387 C C . ALA A 1 180 ? -0.964 -11.159 7.871 1.00 95.19 180 ALA A C 1
ATOM 1389 O O . ALA A 1 180 ? -2.176 -11.368 7.905 1.00 95.19 180 ALA A O 1
ATOM 1390 N N . GLU A 1 181 ? -0.306 -10.635 8.912 1.00 95.31 181 GLU A N 1
ATOM 1391 C CA . GLU A 1 181 ? -0.962 -10.276 10.173 1.00 95.31 181 GLU A CA 1
ATOM 1392 C C . GLU A 1 181 ? -2.043 -9.200 9.983 1.00 95.31 181 GLU A C 1
ATOM 1394 O O . GLU A 1 181 ? -3.133 -9.336 10.531 1.00 95.31 181 GLU A O 1
ATOM 1399 N N . GLY A 1 182 ? -1.782 -8.157 9.193 1.00 95.94 182 GLY A N 1
ATOM 1400 C CA . GLY A 1 182 ? -2.753 -7.097 8.922 1.00 95.94 182 GLY A CA 1
ATOM 1401 C C . GLY A 1 182 ? -3.944 -7.584 8.093 1.00 95.94 182 GLY A C 1
ATOM 1402 O O . GLY A 1 182 ? -5.090 -7.253 8.399 1.00 95.94 182 GLY A O 1
ATOM 1403 N N . LEU A 1 183 ? -3.699 -8.422 7.077 1.00 95.44 183 LEU A N 1
ATOM 1404 C CA . LEU A 1 183 ? -4.738 -8.963 6.189 1.00 95.44 183 LEU A CA 1
ATOM 1405 C C . LEU A 1 183 ? -5.703 -9.893 6.930 1.00 95.44 183 LEU A C 1
ATOM 1407 O O . LEU A 1 183 ? -6.854 -10.036 6.522 1.00 95.44 183 LEU A O 1
ATOM 1411 N N . ALA A 1 184 ? -5.269 -10.486 8.044 1.00 94.25 184 ALA A N 1
ATOM 1412 C CA . ALA A 1 184 ? -6.144 -11.229 8.944 1.00 94.25 184 ALA A CA 1
ATOM 1413 C C . ALA A 1 184 ? -7.101 -10.316 9.737 1.00 94.25 184 ALA A C 1
ATOM 1415 O O . ALA A 1 184 ? -8.112 -10.786 10.248 1.00 94.25 184 ALA A O 1
ATOM 1416 N N . ARG A 1 185 ? -6.814 -9.011 9.848 1.00 93.88 185 ARG A N 1
ATOM 1417 C CA . ARG A 1 185 ? -7.553 -8.073 10.712 1.00 93.88 185 ARG A CA 1
ATOM 1418 C C . ARG A 1 185 ? -8.423 -7.067 9.963 1.00 93.88 185 ARG A C 1
ATOM 1420 O O . ARG A 1 185 ? -9.407 -6.611 10.541 1.00 93.88 185 ARG A O 1
ATOM 1427 N N . ALA A 1 186 ? -8.088 -6.727 8.719 1.00 95.31 186 ALA A N 1
ATOM 1428 C CA . ALA A 1 186 ? -8.781 -5.688 7.957 1.00 95.31 186 ALA A CA 1
ATOM 1429 C C . ALA A 1 186 ? -9.024 -6.063 6.485 1.00 95.31 186 ALA A C 1
ATOM 1431 O O . ALA A 1 186 ? -8.453 -7.017 5.951 1.00 95.31 186 ALA A O 1
ATOM 1432 N N . ASP A 1 187 ? -9.901 -5.307 5.829 1.00 96.94 187 ASP A N 1
ATOM 1433 C CA . ASP A 1 187 ? -10.207 -5.429 4.402 1.00 96.94 187 ASP A CA 1
ATOM 1434 C C . ASP A 1 187 ? -9.081 -4.870 3.534 1.00 96.94 187 ASP A C 1
ATOM 1436 O O . ASP A 1 187 ? -8.734 -5.463 2.510 1.00 96.94 187 ASP A O 1
ATOM 1440 N N . TYR A 1 188 ? -8.492 -3.763 3.982 1.00 98.44 188 TYR A N 1
ATOM 1441 C CA . TYR A 1 188 ? -7.337 -3.122 3.379 1.00 98.44 188 TYR A CA 1
ATOM 1442 C C . TYR A 1 188 ? -6.236 -2.917 4.417 1.00 98.44 188 TYR A C 1
ATOM 1444 O O . TYR A 1 188 ? -6.484 -2.638 5.593 1.00 98.44 188 TYR A O 1
ATOM 1452 N N . VAL A 1 189 ? -4.994 -3.046 3.967 1.00 98.25 189 VAL A N 1
ATOM 1453 C CA . VAL A 1 189 ? -3.804 -2.914 4.809 1.00 98.25 189 VAL A CA 1
ATOM 1454 C C . VAL A 1 189 ? -2.779 -2.093 4.058 1.00 98.25 189 VAL A C 1
ATOM 1456 O O . VAL A 1 189 ? -2.387 -2.475 2.963 1.00 98.25 189 VAL A O 1
ATOM 1459 N N . SER A 1 190 ? -2.277 -1.012 4.639 1.00 98.62 190 SER A N 1
ATOM 1460 C CA . SER A 1 190 ? -1.030 -0.415 4.158 1.00 98.62 190 SER A CA 1
ATOM 1461 C C . SER A 1 190 ? 0.054 -0.630 5.202 1.00 98.62 190 SER A C 1
ATOM 1463 O O . SER A 1 190 ? -0.207 -0.620 6.398 1.00 98.62 190 SER A O 1
ATOM 1465 N N . LEU A 1 191 ? 1.287 -0.867 4.760 1.00 98.56 191 LEU A N 1
ATOM 1466 C CA . LEU A 1 191 ? 2.439 -0.920 5.662 1.00 98.56 191 LEU A CA 1
ATOM 1467 C C . LEU A 1 191 ? 2.996 0.470 5.982 1.00 98.56 191 LEU A C 1
ATOM 1469 O O . LEU A 1 191 ? 3.956 0.578 6.748 1.00 98.56 191 LEU A O 1
ATOM 1473 N N . TYR A 1 192 ? 2.418 1.504 5.380 1.00 98.25 192 TYR A N 1
ATOM 1474 C CA . TYR A 1 192 ? 2.894 2.868 5.430 1.00 98.25 192 TYR A CA 1
ATOM 1475 C C . TYR A 1 192 ? 1.947 3.734 6.255 1.00 98.25 192 TYR A C 1
ATOM 1477 O O . TYR A 1 192 ? 0.823 4.024 5.855 1.00 98.25 192 TYR A O 1
ATOM 1485 N N . ASP A 1 193 ? 2.429 4.145 7.422 1.00 96.19 193 ASP A N 1
ATOM 1486 C CA . ASP A 1 193 ? 1.767 5.136 8.256 1.00 96.19 193 ASP A CA 1
ATOM 1487 C C . ASP A 1 193 ? 2.266 6.531 7.864 1.00 96.19 193 ASP A C 1
ATOM 1489 O O . ASP A 1 193 ? 3.376 6.942 8.210 1.00 96.19 193 ASP A O 1
ATOM 1493 N N . HIS A 1 194 ? 1.468 7.211 7.043 1.00 94.25 194 HIS A N 1
ATOM 1494 C CA . HIS A 1 194 ? 1.844 8.464 6.400 1.00 94.25 194 HIS A CA 1
ATOM 1495 C C . HIS A 1 194 ? 2.054 9.594 7.444 1.00 94.25 194 HIS A C 1
ATOM 1497 O O . HIS A 1 194 ? 1.286 9.707 8.402 1.00 94.25 194 HIS A O 1
ATOM 1503 N N . PRO A 1 195 ? 3.074 10.467 7.301 1.00 91.88 195 PRO A N 1
ATOM 1504 C CA . PRO A 1 195 ? 3.353 11.525 8.285 1.00 91.88 195 PRO A CA 1
ATOM 1505 C C . PRO A 1 195 ? 2.221 12.559 8.434 1.00 91.88 195 PRO A C 1
ATOM 1507 O O . PRO A 1 195 ? 2.047 13.145 9.502 1.00 91.88 195 PRO A O 1
ATOM 1510 N N . ASP A 1 196 ? 1.394 12.745 7.400 1.00 88.19 196 ASP A N 1
ATOM 1511 C CA . ASP A 1 196 ? 0.202 13.613 7.448 1.00 88.19 196 ASP A CA 1
ATOM 1512 C C . ASP A 1 196 ? -0.809 13.244 8.551 1.00 88.19 196 ASP A C 1
ATOM 1514 O O . ASP A 1 196 ? -1.633 14.082 8.918 1.00 88.19 196 ASP A O 1
ATOM 1518 N N . LYS A 1 197 ? -0.741 12.028 9.112 1.00 89.44 197 LYS A N 1
ATOM 1519 C CA . LYS A 1 197 ? -1.605 11.560 10.205 1.00 89.44 197 LYS A CA 1
ATOM 1520 C C . LYS A 1 197 ? -1.285 12.191 11.556 1.00 89.44 197 LYS A C 1
ATOM 1522 O O . 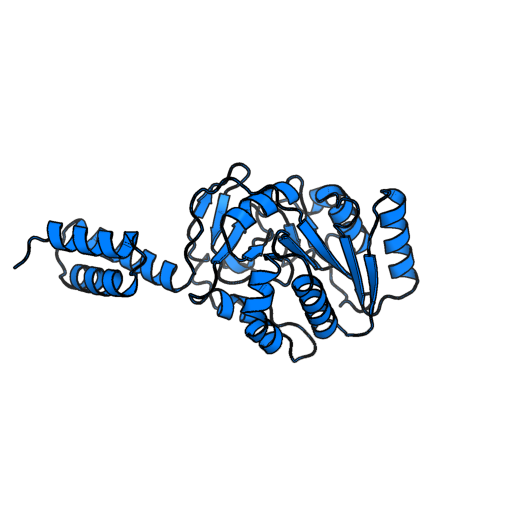LYS A 1 197 ? -2.030 11.973 12.507 1.00 89.44 197 LYS A O 1
ATOM 1527 N N . TYR A 1 198 ? -0.208 12.969 11.645 1.00 87.31 198 TYR A N 1
ATOM 1528 C CA . TYR A 1 198 ? 0.336 13.514 12.892 1.00 87.31 198 TYR A CA 1
ATOM 1529 C C . TYR A 1 198 ? 0.320 15.047 12.940 1.00 87.31 198 TYR A C 1
ATOM 1531 O O . TYR A 1 198 ? 1.137 15.662 13.621 1.00 87.31 198 TYR A O 1
ATOM 1539 N N . GLY A 1 199 ? -0.556 15.691 12.159 1.00 69.50 199 GLY A N 1
ATOM 1540 C CA . GLY A 1 199 ? -0.681 17.156 12.112 1.00 69.50 199 GLY A CA 1
ATOM 1541 C C . GLY A 1 199 ? 0.529 17.887 11.507 1.00 69.50 199 GLY A C 1
ATOM 1542 O O . GLY A 1 199 ? 0.497 19.107 11.359 1.00 69.50 199 GLY A O 1
ATOM 1543 N N . GLY A 1 200 ? 1.580 17.154 11.128 1.00 61.66 200 GLY A N 1
ATOM 1544 C CA . GLY A 1 200 ? 2.815 17.666 10.552 1.00 61.66 200 GLY A CA 1
ATOM 1545 C C . GLY A 1 200 ? 3.248 16.832 9.353 1.00 61.66 200 GLY A C 1
ATOM 1546 O O . GLY A 1 200 ? 3.973 15.855 9.493 1.00 61.66 200 GLY A O 1
ATOM 1547 N N . GLY A 1 201 ? 2.834 17.248 8.161 1.00 50.97 201 GLY A N 1
ATOM 1548 C CA . GLY A 1 201 ? 3.449 16.840 6.900 1.00 50.97 201 GLY A CA 1
ATOM 1549 C C . GLY A 1 201 ? 3.849 18.097 6.136 1.00 50.97 201 GLY A C 1
ATOM 1550 O O . GLY A 1 201 ? 3.117 19.081 6.166 1.00 50.97 201 GLY A O 1
ATOM 1551 N N . GLY A 1 202 ? 5.004 18.105 5.468 1.00 45.66 202 GLY A N 1
ATOM 1552 C CA . GLY A 1 202 ? 5.535 19.253 4.710 1.00 45.66 202 GLY A CA 1
ATOM 1553 C C . GLY A 1 202 ? 4.750 19.629 3.436 1.00 45.66 202 GLY A C 1
ATOM 1554 O O . GLY A 1 202 ? 5.357 20.033 2.449 1.00 45.66 202 GLY A O 1
ATOM 1555 N N . GLY A 1 203 ? 3.424 19.468 3.435 1.00 50.75 203 GLY A N 1
ATOM 1556 C CA . GLY A 1 203 ? 2.476 19.717 2.347 1.00 50.75 203 GLY A CA 1
ATOM 1557 C C . GLY A 1 203 ? 1.029 19.715 2.868 1.00 50.75 203 GLY A C 1
ATOM 1558 O O . GLY A 1 203 ? 0.825 19.570 4.069 1.00 50.75 203 GLY A O 1
ATOM 1559 N N . ALA A 1 204 ? 0.053 19.928 1.970 1.00 49.56 204 ALA A N 1
ATOM 1560 C CA . ALA A 1 204 ? -1.363 20.199 2.267 1.00 49.56 204 ALA A CA 1
ATOM 1561 C C . ALA A 1 204 ? -1.914 19.458 3.501 1.00 49.56 204 ALA A C 1
ATOM 1563 O O . ALA A 1 204 ? -1.745 18.249 3.643 1.00 49.56 204 ALA A O 1
ATOM 1564 N N . THR A 1 205 ? -2.597 20.200 4.375 1.00 58.75 205 THR A N 1
ATOM 1565 C CA . THR A 1 205 ? -3.241 19.676 5.584 1.00 58.75 205 THR A CA 1
ATOM 1566 C C . THR A 1 205 ? -4.174 18.528 5.226 1.00 58.75 205 THR A C 1
ATOM 1568 O O . THR A 1 205 ? -5.104 18.727 4.442 1.00 58.75 205 THR A O 1
ATOM 1571 N N . ASN A 1 206 ? -3.942 17.352 5.810 1.00 70.69 206 ASN A N 1
ATOM 1572 C CA . ASN A 1 206 ? -4.858 16.230 5.690 1.00 70.69 206 ASN A CA 1
ATOM 1573 C C . ASN A 1 206 ? -6.229 16.643 6.260 1.00 70.69 206 ASN A C 1
ATOM 1575 O O . ASN A 1 206 ? -6.319 16.881 7.465 1.00 70.69 206 ASN A O 1
ATOM 1579 N N . PRO A 1 207 ? -7.290 16.748 5.436 1.00 69.69 207 PRO A N 1
ATOM 1580 C CA . PRO A 1 207 ? -8.565 17.313 5.871 1.00 69.69 207 PRO A CA 1
ATOM 1581 C C . PRO A 1 207 ? -9.319 16.425 6.867 1.00 69.69 207 PRO A C 1
ATOM 1583 O O . PRO A 1 207 ? -10.275 16.898 7.473 1.00 69.69 207 PRO A O 1
ATOM 1586 N N . ILE A 1 208 ? -8.911 15.161 7.042 1.00 69.62 208 ILE A N 1
ATOM 1587 C CA . ILE A 1 208 ? -9.488 14.254 8.047 1.00 69.62 208 ILE A CA 1
ATOM 1588 C C . ILE A 1 208 ? -8.728 14.274 9.384 1.00 69.62 208 ILE A C 1
ATOM 1590 O O . ILE A 1 208 ? -9.125 13.587 10.321 1.00 69.62 208 ILE A O 1
ATOM 1594 N N . VAL A 1 209 ? -7.633 15.035 9.488 1.00 71.94 209 VAL A N 1
ATOM 1595 C CA . VAL A 1 209 ? -6.832 15.144 10.713 1.00 71.94 209 VAL A CA 1
ATOM 1596 C C . VAL A 1 209 ? -7.146 16.460 11.411 1.00 71.94 209 VAL A C 1
ATOM 1598 O O . VAL A 1 209 ? -6.922 17.539 10.868 1.00 71.94 209 VAL A O 1
ATOM 1601 N N . GLU A 1 210 ? -7.616 16.365 12.652 1.00 65.94 210 GLU A N 1
ATOM 1602 C CA . GLU A 1 210 ? -7.871 17.516 13.514 1.00 65.94 210 GLU A CA 1
ATOM 1603 C C . GLU A 1 210 ? -6.806 17.610 14.618 1.00 65.94 210 GLU A C 1
ATOM 1605 O O . GLU A 1 210 ? -6.406 16.619 15.230 1.00 65.94 210 GLU A O 1
ATOM 1610 N N . GLY A 1 211 ? -6.328 18.822 14.907 1.00 70.81 211 GLY A N 1
ATOM 1611 C CA . GLY A 1 211 ? -5.328 19.041 15.954 1.00 70.81 211 GLY A CA 1
ATOM 1612 C C . GLY A 1 211 ? -3.949 18.469 15.603 1.00 70.81 211 GLY A C 1
ATOM 1613 O O . GLY A 1 211 ? -3.337 18.886 14.625 1.00 70.81 211 GLY A O 1
ATOM 1614 N N . GLN A 1 212 ? -3.420 17.585 16.455 1.00 76.81 212 GLN A N 1
ATOM 1615 C CA . GLN A 1 212 ? -2.060 17.026 16.340 1.00 76.81 212 GLN A CA 1
ATOM 1616 C C . GLN A 1 212 ? -2.048 15.554 15.886 1.00 76.81 212 GLN A C 1
ATOM 1618 O O . GLN A 1 212 ? -0.993 14.924 15.898 1.00 76.81 212 GLN A O 1
ATOM 1623 N N . GLY A 1 213 ? -3.195 14.970 15.517 1.00 81.31 213 GLY A N 1
ATOM 1624 C CA . GLY A 1 213 ? -3.215 13.576 15.086 1.00 81.31 213 GLY A CA 1
ATOM 1625 C C . GLY A 1 213 ? -4.581 13.021 14.695 1.00 81.31 213 GLY A C 1
ATOM 1626 O O . GLY A 1 213 ? -5.624 13.539 15.078 1.00 81.31 213 GLY A O 1
ATOM 1627 N N . GLU A 1 214 ? -4.551 11.941 13.924 1.00 86.56 214 GLU A N 1
ATOM 1628 C CA . GLU A 1 214 ? -5.721 11.152 13.539 1.00 86.56 214 GLU A CA 1
ATOM 1629 C C . GLU A 1 214 ? -6.298 10.388 14.744 1.00 86.56 214 GLU A C 1
ATOM 1631 O O . GLU A 1 214 ? -5.571 9.713 15.479 1.00 86.56 214 GLU A O 1
ATOM 1636 N N . VAL A 1 215 ? -7.619 10.455 14.935 1.00 83.31 215 VAL A N 1
ATOM 1637 C CA . VAL A 1 215 ? -8.318 9.582 15.889 1.00 83.31 215 VAL A CA 1
ATOM 1638 C C . VAL A 1 215 ? -8.325 8.164 15.323 1.00 83.31 215 VAL A C 1
ATOM 1640 O O . VAL A 1 215 ? -8.726 7.966 14.182 1.00 83.31 215 VAL A O 1
ATOM 1643 N N . ALA A 1 216 ? -7.894 7.174 16.108 1.00 88.94 216 ALA A N 1
ATOM 1644 C CA . ALA A 1 216 ? -7.801 5.797 15.638 1.00 88.94 216 ALA A CA 1
ATOM 1645 C C . ALA A 1 216 ? -7.992 4.760 16.753 1.00 88.94 216 ALA A C 1
ATOM 1647 O O . ALA A 1 216 ? -7.547 4.945 17.888 1.00 88.94 216 ALA A O 1
ATOM 1648 N N . GLN A 1 217 ? -8.579 3.616 16.399 1.00 89.94 217 GLN A N 1
ATOM 1649 C CA . GLN A 1 217 ? -8.511 2.402 17.202 1.00 89.94 217 GLN A CA 1
ATOM 1650 C C . GLN A 1 217 ? -7.142 1.748 17.018 1.00 89.94 217 GLN A C 1
ATOM 1652 O O . GLN A 1 217 ? -6.724 1.479 15.893 1.00 89.94 217 GLN A O 1
ATOM 1657 N N . VAL A 1 218 ? -6.478 1.425 18.129 1.00 94.38 218 VAL A N 1
ATOM 1658 C CA . VAL A 1 218 ? -5.213 0.683 18.129 1.00 94.38 218 VAL A CA 1
ATOM 1659 C C . VAL A 1 218 ? -5.458 -0.770 18.519 1.00 94.38 218 VAL A C 1
ATOM 1661 O O . VAL A 1 218 ? -6.080 -1.058 19.543 1.00 94.38 218 VAL A O 1
ATOM 1664 N N . ILE A 1 219 ? -4.934 -1.692 17.717 1.00 93.81 219 ILE A N 1
ATOM 1665 C CA . ILE A 1 219 ? -4.911 -3.128 17.993 1.00 93.81 219 ILE A CA 1
ATOM 1666 C C . ILE A 1 219 ? -3.472 -3.642 17.997 1.00 93.81 219 ILE A C 1
ATOM 1668 O O . ILE A 1 219 ? -2.553 -3.007 17.482 1.00 93.81 219 ILE A O 1
ATOM 1672 N N . ARG A 1 220 ? -3.270 -4.828 18.565 1.00 94.44 220 ARG A N 1
ATOM 1673 C CA . ARG A 1 220 ? -1.974 -5.507 18.578 1.00 94.44 220 ARG A CA 1
ATOM 1674 C C . ARG A 1 220 ? -2.061 -6.832 17.825 1.00 94.44 220 ARG A C 1
ATOM 1676 O O . ARG A 1 220 ? -3.021 -7.584 18.005 1.00 94.44 220 ARG A O 1
ATOM 1683 N N . THR A 1 221 ? -1.039 -7.115 17.025 1.00 92.62 221 THR A N 1
ATOM 1684 C CA . THR A 1 221 ? -0.747 -8.435 16.453 1.00 92.62 221 THR A CA 1
ATOM 1685 C C . THR A 1 221 ? 0.557 -8.970 17.054 1.00 92.62 221 THR A C 1
ATOM 1687 O O . THR A 1 221 ? 1.124 -8.382 17.979 1.00 92.62 221 THR A O 1
ATOM 1690 N N . ALA A 1 222 ? 1.042 -10.118 16.582 1.00 91.56 222 ALA A N 1
ATOM 1691 C CA . ALA A 1 222 ? 2.246 -10.719 17.143 1.00 91.56 222 ALA A CA 1
ATOM 1692 C C . ALA A 1 222 ? 3.519 -9.903 16.844 1.00 91.56 222 ALA A C 1
ATOM 1694 O O . ALA A 1 222 ? 4.428 -9.898 17.673 1.00 91.56 222 ALA A O 1
ATOM 1695 N N . SER A 1 223 ? 3.585 -9.213 15.699 1.00 91.31 223 SER A N 1
ATOM 1696 C CA . SER A 1 223 ? 4.771 -8.455 15.274 1.00 91.31 223 SER A CA 1
ATOM 1697 C C . SER A 1 223 ? 4.697 -6.941 15.493 1.00 91.31 223 SER A C 1
ATOM 1699 O O . SER A 1 223 ? 5.742 -6.293 15.477 1.00 91.31 223 SER A O 1
ATOM 1701 N N . SER A 1 224 ? 3.505 -6.361 15.695 1.00 94.69 224 SER A N 1
ATOM 1702 C CA . SER A 1 224 ? 3.344 -4.903 15.773 1.00 94.69 224 SER A CA 1
ATOM 1703 C C . SER A 1 224 ? 2.060 -4.455 16.473 1.00 94.69 224 SER A C 1
ATOM 1705 O O . SER A 1 224 ? 1.144 -5.241 16.728 1.00 94.69 224 SER A O 1
ATOM 1707 N N . HIS A 1 225 ? 1.984 -3.155 16.743 1.00 96.94 225 HIS A N 1
ATOM 1708 C CA . HIS A 1 225 ? 0.714 -2.460 16.900 1.00 96.94 225 HIS A CA 1
ATOM 1709 C C . HIS A 1 225 ? 0.250 -1.942 15.541 1.00 96.94 225 HIS A C 1
ATOM 1711 O O . HIS A 1 225 ? 1.064 -1.647 14.662 1.00 96.94 225 HIS A O 1
ATOM 1717 N N . TRP A 1 226 ? -1.061 -1.844 15.390 1.00 97.12 226 TRP A N 1
ATOM 1718 C CA . TRP A 1 226 ? -1.728 -1.311 14.216 1.00 97.12 226 TRP A CA 1
ATOM 1719 C C . TRP A 1 226 ? -2.749 -0.297 14.665 1.00 97.12 226 TRP A C 1
ATOM 1721 O O . TRP A 1 226 ? -3.384 -0.486 15.702 1.00 97.12 226 TRP A O 1
ATOM 1731 N N . LYS A 1 227 ? -2.943 0.736 13.863 1.00 95.88 227 LYS A N 1
ATOM 1732 C CA . LYS A 1 227 ? -4.058 1.653 14.018 1.00 95.88 227 LYS A CA 1
ATOM 1733 C C . LYS A 1 227 ? -4.943 1.601 12.785 1.00 95.88 227 LYS A C 1
ATOM 1735 O O . LYS A 1 227 ? -4.463 1.357 11.680 1.00 95.88 227 LYS A O 1
ATOM 1740 N N . THR A 1 228 ? -6.226 1.839 12.971 1.00 94.75 228 THR A N 1
ATOM 1741 C CA . THR A 1 228 ? -7.124 2.226 11.878 1.00 94.75 228 THR A CA 1
ATOM 1742 C C . THR A 1 228 ? -6.702 3.567 11.280 1.00 94.75 228 THR A C 1
ATOM 1744 O O . THR A 1 228 ? -6.166 4.409 11.999 1.00 94.75 228 THR A O 1
ATOM 1747 N N . THR A 1 229 ? -6.975 3.790 9.999 1.00 93.38 229 THR A N 1
ATOM 1748 C CA . THR A 1 229 ? -6.758 5.092 9.351 1.00 93.38 229 THR A CA 1
ATOM 1749 C C . THR A 1 229 ? -7.808 5.350 8.271 1.00 93.38 229 THR A C 1
ATOM 1751 O O . THR A 1 229 ? -8.374 4.405 7.719 1.00 93.38 229 THR A O 1
ATOM 1754 N N . GLY A 1 230 ? -8.090 6.622 7.980 1.00 85.88 230 GLY A N 1
ATOM 1755 C CA . GLY A 1 230 ? -9.067 7.050 6.969 1.00 85.88 230 GLY A CA 1
ATOM 1756 C C . GLY A 1 230 ? -8.535 7.159 5.547 1.00 85.88 230 GLY A C 1
ATOM 1757 O O . GLY A 1 230 ? -9.312 7.361 4.620 1.00 85.88 230 GLY A O 1
ATOM 1758 N N . SER A 1 231 ? -7.224 7.036 5.343 1.00 88.75 231 SER A N 1
ATOM 1759 C CA . SER A 1 231 ? -6.662 7.017 3.993 1.00 88.75 231 SER A CA 1
ATOM 1760 C C . SER A 1 231 ? -5.285 6.374 3.933 1.00 88.75 231 SER A C 1
ATOM 1762 O O . SER A 1 231 ? -4.565 6.333 4.929 1.00 88.75 231 SER A O 1
ATOM 1764 N N . ALA A 1 232 ? -4.930 5.891 2.746 1.00 94.44 232 ALA A N 1
ATOM 1765 C CA . ALA A 1 232 ? -3.613 5.376 2.400 1.00 94.44 232 ALA A CA 1
ATOM 1766 C C . ALA A 1 232 ? -3.246 5.818 0.975 1.00 94.44 232 ALA A C 1
ATOM 1768 O O . ALA A 1 232 ? -4.044 6.465 0.294 1.00 94.44 232 ALA A O 1
ATOM 1769 N N . THR A 1 233 ? -2.037 5.470 0.540 1.00 94.94 233 THR A N 1
ATOM 1770 C CA . THR A 1 233 ? -1.595 5.671 -0.843 1.00 94.94 233 THR A CA 1
ATOM 1771 C C . THR A 1 233 ? -1.892 4.444 -1.709 1.00 94.94 233 THR A C 1
ATOM 1773 O O . THR A 1 233 ? -2.371 3.421 -1.217 1.00 94.94 233 THR A O 1
ATOM 1776 N N . MET A 1 234 ? -1.508 4.489 -2.985 1.00 95.56 234 MET A N 1
ATOM 1777 C CA . MET A 1 234 ? -1.559 3.364 -3.936 1.00 95.56 234 MET A CA 1
ATOM 1778 C C . MET A 1 234 ? -0.632 2.175 -3.607 1.00 95.56 234 MET A C 1
ATOM 1780 O O . MET A 1 234 ? -0.481 1.265 -4.425 1.00 95.56 234 MET A O 1
ATOM 1784 N N . THR A 1 235 ? -0.048 2.144 -2.406 1.00 98.25 235 THR A N 1
ATOM 1785 C CA . THR A 1 235 ? 0.722 1.017 -1.876 1.00 98.25 235 THR A CA 1
ATOM 1786 C C . THR A 1 235 ? -0.017 0.373 -0.698 1.00 98.25 235 THR A C 1
ATOM 1788 O O . THR A 1 235 ? 0.071 0.815 0.454 1.00 98.25 235 THR A O 1
ATOM 1791 N N . PHE A 1 236 ? -0.772 -0.690 -0.987 1.00 98.81 236 PHE A N 1
ATOM 1792 C CA . PHE A 1 236 ? -1.650 -1.372 -0.033 1.00 98.81 236 PHE A CA 1
ATOM 1793 C C . PHE A 1 236 ? -1.948 -2.817 -0.449 1.00 98.81 236 PHE A C 1
ATOM 1795 O O . PHE A 1 236 ? -1.781 -3.205 -1.605 1.00 98.81 236 PHE A O 1
ATOM 1802 N N . ALA A 1 237 ? -2.407 -3.624 0.504 1.00 98.62 237 ALA A N 1
ATOM 1803 C CA . ALA A 1 237 ? -2.819 -5.003 0.322 1.00 98.62 237 ALA A CA 1
ATOM 1804 C C . ALA A 1 237 ? -4.311 -5.199 0.585 1.00 98.62 237 ALA A C 1
ATOM 1806 O O . ALA A 1 237 ? -4.912 -4.512 1.413 1.00 98.62 237 ALA A O 1
ATOM 1807 N N . THR A 1 238 ? -4.889 -6.171 -0.116 1.00 98.25 238 THR A N 1
ATOM 1808 C CA . THR A 1 238 ? -6.272 -6.632 0.052 1.00 98.25 238 THR A CA 1
ATOM 1809 C C . THR A 1 238 ? -6.427 -8.038 -0.555 1.00 98.25 238 THR A C 1
ATOM 1811 O O . THR A 1 238 ? -5.443 -8.763 -0.710 1.00 98.25 238 THR A O 1
ATOM 1814 N N . THR A 1 239 ? -7.646 -8.457 -0.894 1.00 97.62 239 THR A N 1
ATOM 1815 C CA . THR A 1 239 ? -7.931 -9.712 -1.610 1.00 97.62 239 THR A CA 1
ATOM 1816 C C . THR A 1 239 ? -8.580 -9.436 -2.970 1.00 97.62 239 THR A C 1
ATOM 1818 O O . THR A 1 239 ? -9.263 -8.414 -3.104 1.00 97.62 239 THR A O 1
ATOM 1821 N N . PRO A 1 240 ? -8.447 -10.350 -3.954 1.00 98.12 240 PRO A N 1
ATOM 1822 C CA . PRO A 1 240 ? -9.151 -10.265 -5.237 1.00 98.12 240 PRO A CA 1
ATOM 1823 C C . PRO A 1 240 ? -10.656 -10.013 -5.087 1.00 98.12 240 PRO A C 1
ATOM 1825 O O . PRO A 1 240 ? -11.217 -9.146 -5.751 1.00 98.12 240 PRO A O 1
ATOM 1828 N N . SER A 1 241 ? -11.307 -10.700 -4.144 1.00 97.25 241 SER A N 1
ATOM 1829 C CA . SER A 1 241 ? -12.745 -10.550 -3.897 1.00 97.25 241 SER A CA 1
ATOM 1830 C C . SER A 1 241 ? -13.124 -9.156 -3.390 1.00 97.25 241 SER A C 1
ATOM 1832 O O . SER A 1 241 ? -14.157 -8.620 -3.786 1.00 97.25 241 SER A O 1
ATOM 1834 N N . ILE A 1 242 ? -12.306 -8.558 -2.517 1.00 97.25 242 ILE A N 1
ATOM 1835 C CA . ILE A 1 242 ? -12.572 -7.221 -1.966 1.00 97.25 242 ILE A CA 1
ATOM 1836 C C . ILE A 1 242 ? -12.340 -6.150 -3.032 1.00 97.25 242 ILE A C 1
ATOM 1838 O O . ILE A 1 242 ? -13.225 -5.326 -3.251 1.00 97.25 242 ILE A O 1
ATOM 1842 N N . ILE A 1 243 ? -11.204 -6.191 -3.738 1.00 97.62 243 ILE A N 1
ATOM 1843 C CA . ILE A 1 243 ? -10.908 -5.201 -4.784 1.00 97.62 243 ILE A CA 1
ATOM 1844 C C . ILE A 1 243 ? -11.915 -5.290 -5.944 1.00 97.62 243 ILE A C 1
ATOM 1846 O O . ILE A 1 243 ? -12.307 -4.262 -6.488 1.00 97.62 243 ILE A O 1
ATOM 1850 N N . ALA A 1 244 ? -12.406 -6.493 -6.274 1.00 98.06 244 ALA A N 1
ATOM 1851 C CA . ALA A 1 244 ? -13.485 -6.685 -7.243 1.00 98.06 244 ALA A CA 1
ATOM 1852 C C . ALA A 1 244 ? -14.805 -6.066 -6.767 1.00 98.06 244 ALA A C 1
ATOM 1854 O O . ALA A 1 244 ? -15.475 -5.369 -7.527 1.00 98.06 244 ALA A O 1
ATOM 1855 N N . ALA A 1 245 ? -15.172 -6.300 -5.503 1.00 96.94 245 ALA A N 1
ATOM 1856 C CA . ALA A 1 245 ? -16.388 -5.748 -4.917 1.00 96.94 245 ALA A CA 1
ATOM 1857 C C . ALA A 1 245 ? -16.351 -4.216 -4.811 1.00 96.94 245 ALA A C 1
ATOM 1859 O O . ALA A 1 245 ? -17.408 -3.600 -4.776 1.00 96.94 245 ALA A O 1
ATOM 1860 N N . ASP A 1 246 ? -15.162 -3.614 -4.762 1.00 95.88 246 ASP A N 1
ATOM 1861 C CA . ASP A 1 246 ? -14.948 -2.166 -4.655 1.00 95.88 246 ASP A CA 1
ATOM 1862 C C . ASP A 1 246 ? -14.533 -1.505 -5.977 1.00 95.88 246 ASP A C 1
ATOM 1864 O O . ASP A 1 246 ? -14.070 -0.362 -6.000 1.00 95.88 246 ASP A O 1
ATOM 1868 N N . ARG A 1 247 ? -14.694 -2.225 -7.095 1.00 95.25 247 ARG A N 1
ATOM 1869 C CA . ARG A 1 247 ? -14.273 -1.778 -8.425 1.00 95.25 247 ARG A CA 1
ATOM 1870 C C . ARG A 1 247 ? -14.900 -0.448 -8.839 1.00 95.25 247 ARG A C 1
ATOM 1872 O O . ARG A 1 247 ? -14.238 0.346 -9.495 1.00 95.25 247 ARG A O 1
ATOM 1879 N N . ASP A 1 248 ? -16.147 -0.211 -8.448 1.00 88.44 248 ASP A N 1
ATOM 1880 C CA . ASP A 1 248 ? -16.887 1.025 -8.704 1.00 88.44 248 ASP A CA 1
ATOM 1881 C C . ASP A 1 248 ? -16.153 2.259 -8.161 1.00 88.44 248 ASP A C 1
ATOM 1883 O O . ASP A 1 248 ? -15.939 3.228 -8.890 1.00 88.44 248 ASP A O 1
ATOM 1887 N N . ILE A 1 249 ? -15.699 2.188 -6.907 1.00 82.81 249 ILE A N 1
ATOM 1888 C CA . ILE A 1 249 ? -14.959 3.270 -6.252 1.00 82.81 249 ILE A CA 1
ATOM 1889 C C . ILE A 1 249 ? -13.599 3.455 -6.922 1.00 82.81 249 ILE A C 1
ATOM 1891 O O . ILE A 1 249 ? -13.211 4.576 -7.256 1.00 82.81 249 ILE A O 1
ATOM 1895 N N . TRP A 1 250 ? -12.870 2.362 -7.152 1.00 92.88 250 TRP A N 1
ATOM 1896 C CA . TRP A 1 250 ? -11.551 2.452 -7.772 1.00 92.88 250 TRP A CA 1
ATOM 1897 C C . TRP A 1 250 ? -11.606 3.018 -9.187 1.00 92.88 250 TRP A C 1
ATOM 1899 O O . TRP A 1 250 ? -10.732 3.803 -9.555 1.00 92.88 250 TRP A O 1
ATOM 1909 N N . ASP A 1 251 ? -12.633 2.677 -9.963 1.00 85.38 251 ASP A N 1
ATOM 1910 C CA . ASP A 1 251 ? -12.836 3.225 -11.298 1.00 85.38 251 ASP A CA 1
ATOM 1911 C C . ASP A 1 251 ? -13.194 4.710 -11.263 1.00 85.38 251 ASP A C 1
ATOM 1913 O O . ASP A 1 251 ? -12.641 5.471 -12.056 1.00 85.38 251 ASP A O 1
ATOM 1917 N N . GLN A 1 252 ? -14.060 5.124 -10.332 1.00 84.56 252 GLN A N 1
ATOM 1918 C CA . GLN A 1 252 ? -14.431 6.526 -10.136 1.00 84.56 252 GLN A CA 1
ATOM 1919 C C . GLN A 1 252 ? -13.211 7.398 -9.818 1.00 84.56 252 GLN A C 1
ATOM 1921 O O . GLN A 1 252 ? -13.060 8.476 -10.380 1.00 84.56 252 GLN A O 1
ATOM 1926 N N . PHE A 1 253 ? -12.326 6.941 -8.932 1.00 85.00 253 PHE A N 1
ATOM 1927 C CA . PHE A 1 253 ? -11.152 7.712 -8.511 1.00 85.00 253 PHE A CA 1
ATOM 1928 C C . PHE A 1 253 ? -9.911 7.463 -9.380 1.00 85.00 253 PHE A C 1
ATOM 1930 O O . PHE A 1 253 ? -8.803 7.850 -9.009 1.00 85.00 253 PHE A O 1
ATOM 1937 N N . SER A 1 254 ? -10.073 6.836 -10.547 1.00 90.00 254 SER A N 1
ATOM 1938 C CA . SER A 1 254 ? -9.002 6.625 -11.529 1.00 90.00 254 SER A CA 1
ATOM 1939 C C . SER A 1 254 ? -9.449 6.872 -12.975 1.00 90.00 254 SER A C 1
ATOM 1941 O O . SER A 1 254 ? -8.862 6.326 -13.909 1.00 90.00 254 SER A O 1
ATOM 1943 N N . ASP A 1 255 ? -10.484 7.688 -13.175 1.00 80.69 255 ASP A N 1
ATOM 1944 C CA . ASP A 1 255 ? -10.988 8.080 -14.498 1.00 80.69 255 ASP A CA 1
ATOM 1945 C C . ASP A 1 255 ? -10.101 9.130 -15.205 1.00 80.69 255 ASP A C 1
ATOM 1947 O O . ASP A 1 255 ? -10.136 9.263 -16.430 1.00 80.69 255 ASP A O 1
ATOM 1951 N N . GLY A 1 256 ? -9.276 9.849 -14.438 1.00 82.38 256 GLY A N 1
ATOM 1952 C CA . GLY A 1 256 ? -8.300 10.826 -14.915 1.00 82.38 256 GLY A CA 1
ATOM 1953 C C . GLY A 1 256 ? -6.913 10.249 -15.228 1.00 82.38 256 GLY A C 1
ATOM 1954 O O . GLY A 1 256 ? -6.714 9.050 -15.378 1.00 82.38 256 GLY A O 1
ATOM 1955 N N . ALA A 1 257 ? -5.905 11.125 -15.322 1.00 86.75 257 ALA A N 1
ATOM 1956 C CA . ALA A 1 257 ? -4.522 10.722 -15.626 1.00 86.75 257 ALA A CA 1
ATOM 1957 C C . ALA A 1 257 ? -3.779 10.095 -14.427 1.00 86.75 257 ALA A C 1
ATOM 1959 O O . ALA A 1 257 ? -2.879 9.268 -14.608 1.00 86.75 257 ALA A O 1
ATOM 1960 N N . THR A 1 258 ? -4.152 10.489 -13.208 1.00 85.38 258 THR A N 1
ATOM 1961 C CA . THR A 1 258 ? -3.544 10.058 -11.940 1.00 85.38 258 THR A CA 1
ATOM 1962 C C . THR A 1 258 ? -4.649 9.526 -11.029 1.00 85.38 258 THR A C 1
ATOM 1964 O O . THR A 1 258 ? -5.703 10.160 -10.974 1.00 85.38 258 THR A O 1
ATOM 1967 N N . PRO A 1 259 ? -4.439 8.402 -10.320 1.00 88.94 259 PRO A N 1
ATOM 1968 C CA . PRO A 1 259 ? -5.396 7.926 -9.330 1.00 88.94 259 PRO A CA 1
ATOM 1969 C C . PRO A 1 259 ? -5.477 8.881 -8.129 1.00 88.94 259 PRO A C 1
ATOM 1971 O O . PRO A 1 259 ? -4.468 9.423 -7.682 1.00 88.94 259 PRO A O 1
ATOM 1974 N N . TYR A 1 260 ? -6.684 9.063 -7.603 1.00 83.94 260 TYR A N 1
ATOM 1975 C CA . TYR A 1 260 ? -6.996 9.862 -6.418 1.00 83.94 260 TYR A CA 1
ATOM 1976 C C . TYR A 1 260 ? -7.169 8.941 -5.201 1.00 83.94 260 TYR A C 1
ATOM 1978 O O . TYR A 1 260 ? -8.277 8.731 -4.704 1.00 83.94 260 TYR A O 1
ATOM 1986 N N . ASP A 1 261 ? -6.063 8.343 -4.758 1.00 88.69 261 ASP A N 1
ATOM 1987 C CA . ASP A 1 261 ? -6.015 7.339 -3.686 1.00 88.69 261 ASP A CA 1
ATOM 1988 C C . ASP A 1 261 ? -6.591 7.819 -2.355 1.00 88.69 261 ASP A C 1
ATOM 1990 O O . ASP A 1 261 ? -7.402 7.117 -1.751 1.00 88.69 261 ASP A O 1
ATOM 1994 N N . PHE A 1 262 ? -6.245 9.034 -1.932 1.00 83.19 262 PHE A N 1
ATOM 1995 C CA . PHE A 1 262 ? -6.767 9.638 -0.714 1.00 83.19 262 PHE A CA 1
ATOM 1996 C C . PHE A 1 262 ? -8.301 9.629 -0.708 1.00 83.19 262 PHE A C 1
ATOM 1998 O O . PHE A 1 262 ? -8.917 9.156 0.245 1.00 83.19 262 PHE A O 1
ATOM 2005 N N . GLN A 1 263 ? -8.924 10.109 -1.787 1.00 83.88 263 GLN A N 1
ATOM 2006 C CA . GLN A 1 263 ? -10.377 10.181 -1.920 1.00 83.88 263 GLN A CA 1
ATOM 2007 C C . GLN A 1 263 ? -11.011 8.792 -2.043 1.00 83.88 263 GLN A C 1
ATOM 2009 O O . GLN A 1 263 ? -12.054 8.551 -1.433 1.00 83.88 263 GLN A O 1
ATOM 2014 N N . ALA A 1 264 ? -10.371 7.876 -2.776 1.00 82.50 264 ALA A N 1
ATOM 2015 C CA . ALA A 1 264 ? -10.821 6.492 -2.874 1.00 82.50 264 ALA A CA 1
ATOM 2016 C C . ALA A 1 264 ? -10.886 5.841 -1.493 1.00 82.50 264 ALA A C 1
ATOM 2018 O O . ALA A 1 264 ? -11.925 5.300 -1.114 1.00 82.50 264 ALA A O 1
ATOM 2019 N N . PHE A 1 265 ? -9.819 5.960 -0.701 1.00 87.38 265 PHE A N 1
ATOM 2020 C CA . PHE A 1 265 ? -9.809 5.398 0.639 1.00 87.38 265 PHE A CA 1
ATOM 2021 C C . PHE A 1 265 ? -10.765 6.098 1.586 1.00 87.38 265 PHE A C 1
ATOM 2023 O O . PHE A 1 265 ? -11.473 5.385 2.279 1.00 87.38 265 PHE A O 1
ATOM 2030 N N . VAL A 1 266 ? -10.879 7.430 1.568 1.00 80.25 266 VAL A N 1
ATOM 2031 C CA . VAL A 1 266 ? -11.891 8.126 2.382 1.00 80.25 266 VAL A CA 1
ATOM 2032 C C . VAL A 1 266 ? -13.289 7.577 2.078 1.00 80.25 266 VAL A C 1
ATOM 2034 O O . VAL A 1 266 ? -14.053 7.290 3.001 1.00 80.25 266 VAL A O 1
ATOM 2037 N N . SER A 1 267 ? -13.607 7.350 0.798 1.00 78.50 267 SER A N 1
ATOM 2038 C CA . SER A 1 267 ? -14.883 6.756 0.393 1.00 78.50 267 SER A CA 1
ATOM 2039 C C . SER A 1 267 ? -15.035 5.296 0.829 1.00 78.50 267 SER A C 1
ATOM 2041 O O . SER A 1 267 ? -16.134 4.891 1.203 1.00 78.50 267 SER A O 1
ATOM 2043 N N . LEU A 1 268 ? -13.970 4.492 0.765 1.00 81.75 268 LEU A N 1
ATOM 2044 C CA . LEU A 1 268 ? -13.987 3.095 1.212 1.00 81.75 268 LEU A CA 1
ATOM 2045 C C . LEU A 1 268 ? -14.122 3.000 2.725 1.00 81.75 268 LEU A C 1
ATOM 2047 O O . LEU A 1 268 ? -14.852 2.153 3.235 1.00 81.75 268 LEU A O 1
ATOM 2051 N N . THR A 1 269 ? -13.412 3.849 3.456 1.00 83.19 269 THR A N 1
ATOM 2052 C CA . THR A 1 269 ? -13.362 3.760 4.903 1.00 83.19 269 THR A CA 1
ATOM 2053 C C . THR A 1 269 ? -14.624 4.281 5.544 1.00 83.19 269 THR A C 1
ATOM 2055 O O . THR A 1 269 ? -14.921 3.765 6.602 1.00 83.19 269 THR A O 1
ATOM 2058 N N . ALA A 1 270 ? -15.397 5.170 4.900 1.00 73.94 270 ALA A N 1
ATOM 2059 C CA . ALA A 1 270 ? -16.662 5.739 5.388 1.00 73.94 270 ALA A CA 1
ATOM 2060 C C . ALA A 1 270 ? -17.787 4.694 5.607 1.00 73.94 270 ALA A C 1
ATOM 2062 O O . ALA A 1 270 ? -18.818 4.694 4.937 1.00 73.94 270 ALA A O 1
ATOM 2063 N N . GLY A 1 271 ? -17.570 3.768 6.540 1.00 61.16 271 GLY A N 1
ATOM 2064 C CA . GLY A 1 271 ? -18.474 2.692 6.939 1.00 61.16 271 GLY A CA 1
ATOM 2065 C C . GLY A 1 271 ? -18.435 1.428 6.068 1.00 61.16 271 GLY A C 1
ATOM 2066 O O . GLY A 1 271 ? -18.982 0.408 6.484 1.00 61.16 271 GLY A O 1
ATOM 2067 N N . ARG A 1 272 ?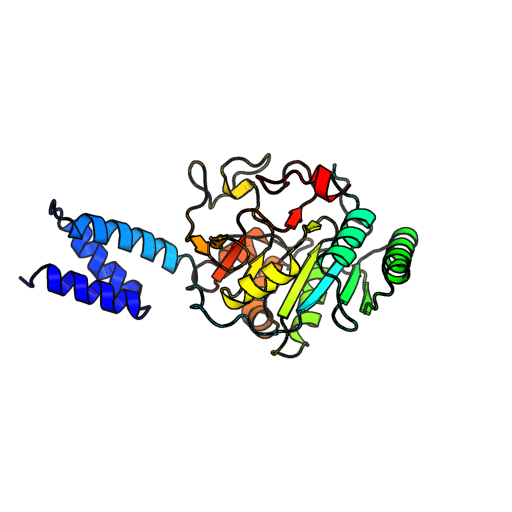 -17.791 1.441 4.888 1.00 77.88 272 ARG A N 1
ATOM 2068 C CA . ARG A 1 272 ? -17.801 0.293 3.951 1.00 77.88 272 ARG A CA 1
ATOM 2069 C C . ARG A 1 272 ? -16.677 -0.711 4.216 1.00 77.88 272 ARG A C 1
ATOM 2071 O O . ARG A 1 272 ? -16.911 -1.914 4.115 1.00 77.88 272 ARG A O 1
ATOM 2078 N N . ARG A 1 273 ? -15.466 -0.244 4.530 1.00 91.56 273 ARG A N 1
ATOM 2079 C CA . ARG A 1 273 ? -14.255 -1.071 4.659 1.00 91.56 273 ARG A CA 1
ATOM 2080 C C . ARG A 1 273 ? -13.407 -0.684 5.857 1.00 91.56 273 ARG A C 1
ATOM 2082 O O . ARG A 1 273 ? -13.380 0.466 6.288 1.00 91.56 273 ARG A O 1
ATOM 2089 N N . SER A 1 274 ? -12.690 -1.671 6.376 1.00 94.69 274 SER A N 1
ATOM 2090 C CA . SER A 1 274 ? -11.655 -1.473 7.385 1.00 94.69 274 SER A CA 1
ATOM 2091 C C . SER A 1 274 ? -10.299 -1.246 6.713 1.00 94.69 274 SER A C 1
ATOM 2093 O O . SER A 1 274 ? -9.936 -1.961 5.777 1.00 94.69 274 SER A O 1
ATOM 2095 N N . LEU A 1 275 ? -9.544 -0.264 7.206 1.00 97.00 275 LEU A N 1
ATOM 2096 C CA . LEU A 1 275 ? -8.185 0.043 6.763 1.00 97.00 275 LEU A CA 1
ATOM 2097 C C . LEU A 1 275 ? -7.290 0.219 7.985 1.00 97.00 275 LEU A C 1
ATOM 2099 O O . LEU A 1 275 ? -7.625 0.991 8.884 1.00 97.00 275 LEU A O 1
ATOM 2103 N N . ILE A 1 276 ? -6.157 -0.482 8.009 1.00 97.75 276 ILE A N 1
ATOM 2104 C CA . ILE A 1 276 ? -5.169 -0.368 9.087 1.00 97.75 276 ILE A CA 1
ATOM 2105 C C . ILE A 1 276 ? -3.754 -0.142 8.561 1.00 97.75 276 ILE A C 1
ATOM 2107 O O . ILE A 1 276 ? -3.396 -0.596 7.471 1.00 97.75 276 ILE A O 1
ATOM 2111 N N . VAL A 1 277 ? -2.946 0.514 9.393 1.00 98.25 277 VAL A N 1
ATOM 2112 C CA . VAL A 1 277 ? -1.508 0.732 9.199 1.00 98.25 277 VAL A CA 1
ATOM 2113 C C . VAL A 1 277 ? -0.726 0.377 10.467 1.00 98.25 277 VAL A C 1
ATOM 2115 O O . VAL A 1 277 ? -1.249 0.547 11.574 1.00 98.25 277 VAL A O 1
ATOM 2118 N N . PRO A 1 278 ? 0.506 -0.146 10.355 1.00 98.00 278 PRO A N 1
ATOM 2119 C CA . PRO A 1 278 ? 1.312 -0.503 11.509 1.00 98.00 278 PRO A CA 1
ATOM 2120 C C . PRO A 1 278 ? 1.994 0.733 12.100 1.00 98.00 278 PRO A C 1
ATOM 2122 O O . PRO A 1 278 ? 2.454 1.609 11.372 1.00 98.00 278 PRO A O 1
ATOM 2125 N N . ILE A 1 279 ? 2.112 0.760 13.427 1.00 96.50 279 ILE A N 1
ATOM 2126 C CA . ILE A 1 279 ? 2.871 1.769 14.172 1.00 96.50 279 ILE A CA 1
ATOM 2127 C C . ILE A 1 279 ? 3.956 1.069 15.020 1.00 96.50 279 ILE A C 1
ATOM 2129 O O . ILE A 1 279 ? 3.621 0.349 15.966 1.00 96.50 279 ILE A O 1
ATOM 2133 N N . PRO A 1 280 ? 5.258 1.224 14.698 1.00 96.25 280 PRO A N 1
ATOM 2134 C CA . PRO A 1 280 ? 5.812 1.992 13.577 1.00 96.25 280 PRO A CA 1
ATOM 2135 C C . PRO A 1 280 ? 5.609 1.315 12.208 1.00 96.25 280 PRO A C 1
ATOM 2137 O O . PRO A 1 280 ? 5.501 0.086 12.113 1.00 96.25 280 PRO A O 1
ATOM 2140 N N . ALA A 1 281 ? 5.642 2.129 11.147 1.00 97.88 281 ALA A N 1
ATOM 2141 C CA . ALA A 1 281 ? 5.466 1.699 9.761 1.00 97.88 281 ALA A CA 1
ATOM 2142 C C . ALA A 1 281 ? 6.465 0.603 9.345 1.00 97.88 281 ALA A C 1
ATOM 2144 O O . ALA A 1 281 ? 7.606 0.580 9.811 1.00 97.88 281 ALA A O 1
ATOM 2145 N N . PHE A 1 282 ? 6.059 -0.302 8.449 1.00 98.38 282 PHE A N 1
ATOM 2146 C CA . PHE A 1 282 ? 6.951 -1.282 7.806 1.00 98.38 282 PHE A CA 1
ATOM 2147 C C . PHE A 1 282 ? 7.357 -0.892 6.385 1.00 98.38 282 PHE A C 1
ATOM 2149 O O . PHE A 1 282 ? 8.261 -1.517 5.832 1.00 98.38 282 PHE A O 1
ATOM 2156 N N . ALA A 1 283 ? 6.719 0.127 5.815 1.00 98.25 283 ALA A N 1
ATOM 2157 C CA . ALA A 1 283 ? 7.083 0.713 4.539 1.00 98.25 283 ALA A CA 1
ATOM 2158 C C . ALA A 1 283 ? 7.050 2.244 4.600 1.00 98.25 283 ALA A C 1
ATOM 2160 O O . ALA A 1 283 ? 6.384 2.817 5.463 1.00 98.25 283 ALA A O 1
ATOM 2161 N N . THR A 1 284 ? 7.742 2.898 3.670 1.00 97.69 284 THR A N 1
ATOM 2162 C CA . THR A 1 284 ? 7.682 4.350 3.485 1.00 97.69 284 THR A CA 1
ATOM 2163 C C . THR A 1 284 ? 7.712 4.728 2.021 1.00 97.69 284 THR A C 1
ATOM 2165 O O . THR A 1 284 ? 8.384 4.071 1.231 1.00 97.69 284 THR A O 1
ATOM 2168 N N . HIS A 1 285 ? 7.075 5.849 1.701 1.00 95.44 285 HIS A N 1
ATOM 2169 C CA . HIS A 1 285 ? 7.348 6.589 0.480 1.00 95.44 285 HIS A CA 1
ATOM 2170 C C . HIS A 1 285 ? 8.745 7.247 0.568 1.00 95.44 285 HIS A C 1
ATOM 2172 O O . HIS A 1 285 ? 9.135 7.701 1.643 1.00 95.44 285 HIS A O 1
ATOM 2178 N N . CYS A 1 286 ? 9.509 7.312 -0.528 1.00 93.62 286 CYS A N 1
ATOM 2179 C CA . CYS A 1 286 ? 10.917 7.748 -0.520 1.00 93.62 286 CYS A CA 1
ATOM 2180 C C . CYS A 1 286 ? 11.151 9.263 -0.610 1.00 93.62 286 CYS A C 1
ATOM 2182 O O . CYS A 1 286 ? 12.283 9.717 -0.445 1.00 93.62 286 CYS A O 1
ATOM 2184 N N . GLU A 1 287 ? 10.136 10.063 -0.921 1.00 90.44 287 GLU A N 1
ATOM 2185 C CA . GLU A 1 287 ? 10.243 11.527 -0.853 1.00 90.44 287 GLU A CA 1
ATOM 2186 C C . GLU A 1 287 ? 10.451 12.005 0.584 1.00 90.44 287 GLU A C 1
ATOM 2188 O O . GLU A 1 287 ? 9.684 11.651 1.473 1.00 90.44 287 GLU A O 1
ATOM 2193 N N . ALA A 1 288 ? 11.449 12.869 0.790 1.00 86.50 288 ALA A N 1
ATOM 2194 C CA . ALA A 1 288 ? 11.822 13.389 2.107 1.00 86.50 288 ALA A CA 1
ATOM 2195 C C . ALA A 1 288 ? 10.646 13.902 2.978 1.00 86.50 288 ALA A C 1
ATOM 2197 O O . ALA A 1 288 ? 10.594 13.523 4.148 1.00 86.50 288 ALA A O 1
ATOM 2198 N N . PRO A 1 289 ? 9.683 14.711 2.474 1.00 88.31 289 PRO A N 1
ATOM 2199 C CA . PRO A 1 289 ? 8.547 15.166 3.290 1.00 88.31 289 PRO A CA 1
ATOM 2200 C C . PRO A 1 289 ? 7.524 14.067 3.616 1.00 88.31 289 PRO A C 1
ATOM 2202 O O . PRO A 1 289 ? 6.644 14.293 4.445 1.00 88.31 289 PRO A O 1
ATOM 2205 N N . TYR A 1 290 ? 7.618 12.909 2.960 1.00 91.62 290 TYR A N 1
ATOM 2206 C CA . TYR A 1 290 ? 6.679 11.793 3.064 1.00 91.62 290 TYR A CA 1
ATOM 2207 C C . TYR A 1 290 ? 7.321 10.557 3.708 1.00 91.62 290 TYR A C 1
ATOM 2209 O O . TYR A 1 290 ? 6.758 9.466 3.662 1.00 91.62 290 TYR A O 1
ATOM 2217 N N . LEU A 1 291 ? 8.478 10.698 4.355 1.00 93.75 291 LEU A N 1
ATOM 2218 C CA . LEU A 1 291 ? 9.048 9.602 5.131 1.00 93.75 291 LEU A CA 1
ATOM 2219 C C . LEU A 1 291 ? 8.141 9.259 6.321 1.00 93.75 291 LEU A C 1
ATOM 2221 O O . LEU A 1 291 ? 7.712 10.146 7.061 1.00 93.75 291 LEU A O 1
ATOM 2225 N N . ALA A 1 292 ? 7.860 7.971 6.518 1.00 94.75 292 ALA A N 1
ATOM 2226 C CA . ALA A 1 292 ? 7.082 7.505 7.656 1.00 94.75 292 ALA A CA 1
ATOM 2227 C C . ALA A 1 292 ? 7.820 7.842 8.967 1.00 94.75 292 ALA A C 1
ATOM 2229 O O . ALA A 1 292 ? 9.036 7.632 9.053 1.00 94.75 292 ALA A O 1
ATOM 2230 N N . PRO A 1 293 ? 7.123 8.341 9.998 1.00 93.06 293 PRO A N 1
ATOM 2231 C CA . PRO A 1 293 ? 7.764 8.811 11.216 1.00 93.06 293 PRO A CA 1
ATOM 2232 C C . PRO A 1 293 ? 8.339 7.666 12.063 1.00 93.06 293 PRO A C 1
ATOM 2234 O O . PRO A 1 293 ? 7.910 6.514 11.993 1.00 93.06 293 PRO A O 1
ATOM 2237 N N . GLY A 1 294 ? 9.304 8.007 12.921 1.00 91.88 294 GLY A N 1
ATOM 2238 C CA . GLY A 1 294 ? 9.831 7.103 13.951 1.00 91.88 294 GLY A CA 1
ATOM 2239 C C . GLY A 1 294 ? 10.826 6.044 13.466 1.00 91.88 294 GLY A C 1
ATOM 2240 O O . GLY A 1 294 ? 11.251 5.221 14.273 1.00 91.88 294 GLY A O 1
ATOM 2241 N N . ILE A 1 295 ? 11.217 6.066 12.188 1.00 94.25 295 ILE A N 1
ATOM 2242 C CA . ILE A 1 295 ? 12.218 5.168 11.599 1.00 94.25 295 ILE A CA 1
ATOM 2243 C C . ILE A 1 295 ? 13.246 5.999 10.823 1.00 94.25 295 ILE A C 1
ATOM 2245 O O . ILE A 1 295 ? 12.882 6.899 10.067 1.00 94.25 295 ILE A O 1
ATOM 2249 N N . ASP A 1 296 ? 14.531 5.681 10.986 1.00 93.38 296 ASP A N 1
ATOM 2250 C CA . ASP A 1 296 ? 15.585 6.218 10.124 1.00 93.38 296 ASP A CA 1
ATOM 2251 C C . ASP A 1 296 ? 15.625 5.438 8.806 1.00 93.38 296 ASP A C 1
ATOM 2253 O O . ASP A 1 296 ? 16.282 4.404 8.674 1.00 93.38 296 ASP A O 1
ATOM 2257 N N . TRP A 1 297 ? 14.890 5.938 7.817 1.00 93.50 297 TRP A N 1
ATOM 2258 C CA . TRP A 1 297 ? 14.813 5.316 6.499 1.00 93.50 297 TRP A CA 1
ATOM 2259 C C . TRP A 1 297 ? 16.100 5.435 5.691 1.00 93.50 297 TRP A C 1
ATOM 2261 O O . TRP A 1 297 ? 16.300 4.643 4.776 1.00 93.50 297 TRP A O 1
ATOM 2271 N N . THR A 1 298 ? 17.005 6.355 6.035 1.00 88.44 298 THR A N 1
ATOM 2272 C CA . THR A 1 298 ? 18.301 6.441 5.347 1.00 88.44 298 THR A CA 1
ATOM 2273 C C . THR A 1 298 ? 19.183 5.236 5.671 1.00 88.44 298 THR A C 1
ATOM 2275 O O . THR A 1 298 ? 19.891 4.749 4.794 1.00 88.44 298 THR A O 1
ATOM 2278 N N . ALA A 1 299 ? 19.046 4.684 6.881 1.00 88.25 299 ALA A N 1
ATOM 2279 C CA . ALA A 1 299 ? 19.701 3.448 7.298 1.00 88.25 299 ALA A CA 1
ATOM 2280 C C . ALA A 1 299 ? 19.056 2.175 6.713 1.00 88.25 299 ALA A C 1
ATOM 2282 O O . ALA A 1 299 ? 19.700 1.134 6.679 1.00 88.25 299 ALA A O 1
ATOM 2283 N N . VAL A 1 300 ? 17.801 2.238 6.245 1.00 84.56 300 VAL A N 1
ATOM 2284 C CA . VAL A 1 300 ? 17.107 1.104 5.589 1.00 84.56 300 VAL A CA 1
ATOM 2285 C C . VAL A 1 300 ? 17.528 0.951 4.123 1.00 84.56 300 VAL A C 1
ATOM 2287 O O . VAL A 1 300 ? 17.442 -0.136 3.560 1.00 84.56 300 VAL A O 1
ATOM 2290 N N . VAL A 1 301 ? 17.981 2.043 3.504 1.00 73.19 301 VAL A N 1
ATOM 2291 C CA . VAL A 1 301 ? 18.491 2.066 2.123 1.00 73.19 301 VAL A CA 1
ATOM 2292 C C . VAL A 1 301 ? 19.957 1.609 2.032 1.00 73.19 301 VAL A C 1
ATOM 2294 O O . VAL A 1 301 ? 20.428 1.332 0.928 1.00 73.19 301 VAL A O 1
ATOM 2297 N N . GLY A 1 302 ? 20.674 1.610 3.163 1.00 54.97 302 GLY A N 1
ATOM 2298 C CA . GLY A 1 302 ? 22.123 1.40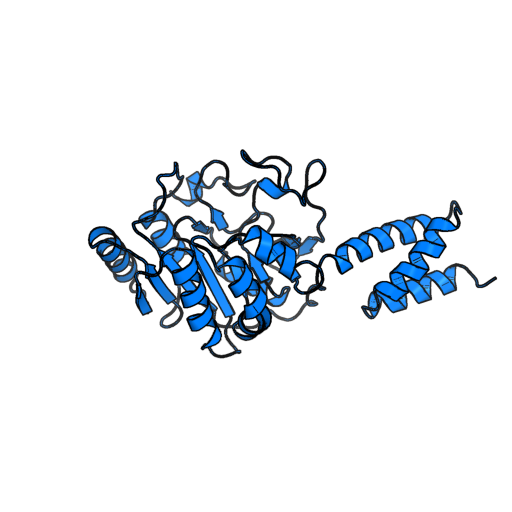3 3.265 1.00 54.97 302 GLY A CA 1
ATOM 2299 C C . GLY A 1 302 ? 22.586 -0.036 3.102 1.00 54.97 302 GLY A C 1
ATOM 2300 O O . GLY A 1 302 ? 21.879 -0.946 3.582 1.00 54.97 302 GLY A O 1
#

Secondary structure (DSSP, 8-state):
---HHHHHHHHHHHHHTT-HHHHHHHHHHHHHT---SHHHHHHHHHHHHHHHHHSSPPPPPS-------EEEEEEE-TTPPP--BSS-HHHHHHHHHHHH-PPTT-EEEEEES--HHHHHHHHHHHHTTT---EEEEE--HHHHHHHHHHHHHHTS-TTSEEEEEETTEEE-TTHHHHHHHHHTT-SEE-S---GGGGT--SSS--TT-BTTB----EEE-SS-EEEE-S---S-EEE-HHHHHHTHHHHHHTTSSSS--HHHHHHHHHTTT--EEEEES-SEEESBGGGPPTTS-HHHH--

Radius of gyration: 21.34 Å; Cα contacts (8 Å, |Δi|>4): 559; chains: 1; bounding box: 60×39×59 Å

Mean predicted aligned error: 8.6 Å

pLDDT: mean 86.31, std 13.84, range [45.66, 98.88]

Solvent-accessible surface area (backbone atoms only — not comparable to full-atom values): 15948 Å² total; per-residue (Å²): 132,82,59,68,69,60,56,50,52,50,28,50,51,29,46,76,69,69,38,47,68,67,15,39,61,46,24,51,54,48,45,70,63,73,56,100,43,75,64,28,57,52,20,46,53,49,39,52,52,40,58,51,50,52,46,23,26,80,66,52,64,98,54,79,60,65,96,50,57,59,36,34,40,40,39,36,54,64,77,62,80,92,71,72,51,73,43,54,55,69,53,16,49,49,37,43,51,67,45,55,50,61,50,81,84,19,30,35,35,39,35,31,52,52,48,69,71,57,50,52,50,51,52,50,58,28,61,78,66,74,44,54,64,53,76,44,80,45,81,52,54,61,11,43,47,48,53,52,50,49,59,55,43,46,72,45,64,72,75,34,32,36,35,37,35,52,43,49,35,42,50,40,87,58,34,50,60,49,51,45,54,40,56,40,32,30,59,29,28,26,43,43,36,58,26,46,48,48,62,57,36,87,57,82,80,46,90,85,43,58,81,65,34,51,87,59,62,74,50,76,61,98,90,44,37,32,28,43,51,59,58,51,64,79,42,36,31,38,32,21,59,55,56,52,75,43,39,68,52,56,49,66,34,28,73,56,71,57,59,40,37,52,61,36,30,40,62,38,17,59,42,72,30,20,38,35,24,30,58,71,45,33,24,29,47,27,40,70,66,43,42,26,60,98,58,71,60,67,68,68,68,103

Sequence (302 aa):
MRPIGEVINEALAHHRAGRLDEAAQIYERLAKAALPHPATHIARLRLADIAFAQAHAPLRRDEAVPDRPIVFFYRISSMSRVKTRVGDKQRCLTNFLEVLAPQPGELVIIADNCDEPTLAMVDASLAARAIGADLRKTRLGNAGSWRYAIDAAVALDSGVAVYFVEDDFLHRAGARRALAEGLARADYVSLYDHPDKYGGGGGATNPIVEGQGEVAQVIRTASSHWKTTGSATMTFATTPSIIAADRDIWDQFSDGATPYDFQAFVSLTAGRRSLIVPIPAFATHCEAPYLAPGIDWTAVVG